Protein AF-A0A7C4HVT4-F1 (afdb_monomer)

Secondary structure (DSSP, 8-state):
-----HHHHHHHHHHHHHHHHHHHHHHHHHHHTTT----HHHHHHHHHHHHHHHHHHHHS-HHHHHHHHHHHHHHHHHHHHHHHHS-HHHHTHHHHHHHHHHHHHHHTS-TTSHHHHHHHHHHHHHHHHHHHHHHHHH--HHHHHHHHHHHHHHHHIIIIII-HHHHHHHHHHHTT-S-EEE-SS-EEEHHHHHHHHHHHHHHHHHH-HHHHHHHHHHHHHHHHHHHHHHHTTSS--SS--HHHHHHHHHHHHHHHHHHHHHHHT-

Solvent-accessible surface area (backbone atoms only — not comparable to full-atom values): 13759 Å² total; per-residue (Å²): 136,53,77,67,65,61,51,30,51,50,50,30,49,43,32,52,48,24,46,56,50,28,71,72,43,43,70,58,50,31,63,76,51,71,69,50,60,63,50,67,68,57,41,51,50,49,44,52,48,50,55,51,46,41,50,45,54,50,73,49,61,70,69,59,53,52,52,53,50,53,51,52,48,36,51,51,42,28,52,54,34,25,66,75,67,73,36,68,80,67,12,50,48,61,31,52,50,47,51,54,51,53,52,42,40,69,74,73,35,59,78,90,35,70,65,32,54,50,50,36,35,49,49,20,45,53,51,38,32,50,52,26,36,55,47,52,60,31,50,44,65,72,42,48,52,52,38,50,55,54,40,39,53,51,40,46,43,29,50,76,70,68,39,35,53,57,53,26,47,54,52,42,52,76,67,68,50,53,54,40,47,67,46,98,89,53,74,43,51,43,68,46,54,29,51,46,27,36,53,18,44,40,38,17,73,75,68,35,63,69,48,12,52,46,14,29,47,31,22,23,50,37,45,37,54,51,49,36,37,39,64,60,64,75,39,89,64,93,72,74,56,56,47,58,43,38,51,51,10,35,47,67,31,45,41,67,56,57,50,46,41,66,73,7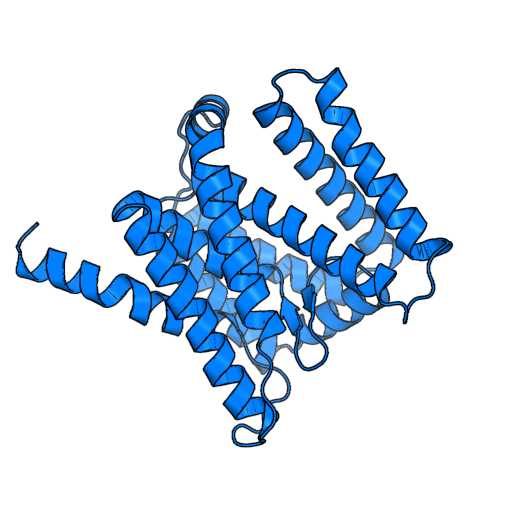1,75,111

Foldseek 3Di:
DDFDPPLLVLLLVLLLLLLVVLVLLLVLLCVVVVLAADDLVRLLVVLVVVLVVLLCLLVDDLVVVLVVLLVVLLVLQLVLLCSNVVDNVRSNVVSVVLVVLVCCLVPVNDCPDPSNLVNLLVSLSVSLSSLLSNVLSRYAPVSLVSNLVSNLVSLQCCVPPVVSNVSSVVSCVVSSHSQWNDDPQDIGGSVLSNNLSSLLSNLCVVPNNVLSSLLSSLLSVLVSVVSVCVSVPVDVDPDDSSSVSSVVSNCVSCVVVVVVCVVVVD

Structure (mmCIF, N/CA/C/O backbone):
data_AF-A0A7C4HVT4-F1
#
_entry.id   AF-A0A7C4HVT4-F1
#
loop_
_atom_site.group_PDB
_atom_site.id
_atom_site.type_symbol
_atom_site.label_atom_id
_atom_site.label_alt_id
_atom_site.label_comp_id
_atom_site.label_asym_id
_atom_site.label_entity_id
_atom_site.label_seq_id
_atom_site.pdbx_PDB_ins_code
_atom_site.Cartn_x
_atom_site.Cartn_y
_atom_site.Cartn_z
_atom_site.occupancy
_atom_site.B_iso_or_equiv
_atom_site.auth_seq_id
_atom_site.auth_comp_id
_atom_site.auth_asym_id
_atom_site.auth_atom_id
_atom_site.pdbx_PDB_model_num
ATOM 1 N N . MET A 1 1 ? 27.738 2.764 6.614 1.00 74.06 1 MET A N 1
ATOM 2 C CA . MET A 1 1 ? 26.344 2.459 6.984 1.00 74.06 1 MET A CA 1
ATOM 3 C C . MET A 1 1 ? 25.445 2.896 5.838 1.00 74.06 1 MET A C 1
ATOM 5 O O . MET A 1 1 ? 25.493 4.065 5.475 1.00 74.06 1 MET A O 1
ATOM 9 N N . ARG A 1 2 ? 24.719 1.972 5.205 1.00 84.25 2 ARG A N 1
ATOM 10 C CA . ARG A 1 2 ? 23.737 2.270 4.149 1.00 84.25 2 ARG A CA 1
ATOM 11 C C . ARG A 1 2 ? 22.368 2.466 4.795 1.00 84.25 2 ARG A C 1
ATOM 13 O O . ARG A 1 2 ? 21.972 1.633 5.606 1.00 84.25 2 ARG A O 1
ATOM 20 N N . VAL A 1 3 ? 21.690 3.566 4.479 1.00 89.25 3 VAL A N 1
ATOM 21 C CA . VAL A 1 3 ? 20.366 3.904 5.023 1.00 89.25 3 VAL A CA 1
ATOM 22 C C . VAL A 1 3 ? 19.513 4.468 3.896 1.00 89.25 3 VAL A C 1
ATOM 24 O O . VAL A 1 3 ? 19.985 5.330 3.155 1.00 89.25 3 VAL A O 1
ATOM 27 N N . ASP A 1 4 ? 18.273 3.998 3.786 1.00 90.19 4 ASP A N 1
ATOM 28 C CA . ASP A 1 4 ? 17.290 4.497 2.833 1.00 90.19 4 ASP A CA 1
ATOM 29 C C . ASP A 1 4 ? 16.124 5.156 3.570 1.00 90.19 4 ASP A C 1
ATOM 31 O O . ASP A 1 4 ? 15.312 4.504 4.215 1.00 90.19 4 ASP A O 1
ATOM 35 N N . PHE A 1 5 ? 16.048 6.481 3.499 1.00 93.31 5 PHE A N 1
ATOM 36 C CA . PHE A 1 5 ? 14.932 7.217 4.092 1.00 93.31 5 PHE A CA 1
ATOM 37 C C . PHE A 1 5 ? 13.763 7.393 3.123 1.00 93.31 5 PHE A C 1
ATOM 39 O O . PHE A 1 5 ? 12.664 7.741 3.553 1.00 93.31 5 PHE A O 1
ATOM 46 N N . LEU A 1 6 ? 13.980 7.186 1.821 1.00 94.25 6 LEU A N 1
ATOM 47 C CA . LEU A 1 6 ? 13.009 7.525 0.789 1.00 94.25 6 LEU A CA 1
ATOM 48 C C . LEU A 1 6 ? 11.848 6.537 0.794 1.00 94.25 6 LEU A C 1
ATOM 50 O O . LEU A 1 6 ? 10.695 6.968 0.744 1.00 94.25 6 LEU A O 1
ATOM 54 N N . LEU A 1 7 ? 12.130 5.237 0.898 1.00 94.81 7 LEU A N 1
ATOM 55 C CA . LEU A 1 7 ? 11.087 4.212 0.906 1.00 94.81 7 LEU A CA 1
ATOM 56 C C . LEU A 1 7 ? 10.165 4.334 2.141 1.00 94.81 7 LEU A C 1
ATOM 58 O O . LEU A 1 7 ? 8.953 4.499 1.944 1.00 94.81 7 LEU A O 1
ATOM 62 N N . PRO A 1 8 ? 10.674 4.399 3.390 1.00 96.19 8 PRO A N 1
ATOM 63 C CA . PRO A 1 8 ? 9.824 4.562 4.572 1.00 96.19 8 PRO A CA 1
ATOM 64 C C . PRO A 1 8 ? 9.050 5.884 4.595 1.00 96.19 8 PRO A C 1
ATOM 66 O O . PRO A 1 8 ? 7.884 5.921 4.989 1.00 96.19 8 PRO A O 1
ATOM 69 N N . LEU A 1 9 ? 9.664 6.982 4.139 1.00 97.06 9 LEU A N 1
ATOM 70 C CA . LEU A 1 9 ? 8.999 8.285 4.067 1.00 97.06 9 LEU A CA 1
ATOM 71 C C . LEU A 1 9 ? 7.874 8.293 3.024 1.00 97.06 9 LEU A C 1
ATOM 73 O O . LEU A 1 9 ? 6.813 8.885 3.254 1.00 97.06 9 LEU A O 1
ATOM 77 N N . THR A 1 10 ? 8.088 7.625 1.889 1.00 96.81 10 THR A N 1
ATOM 78 C CA . THR A 1 10 ? 7.073 7.485 0.838 1.00 96.81 10 THR A CA 1
ATOM 79 C C . THR A 1 10 ? 5.906 6.650 1.345 1.00 96.81 10 THR A C 1
ATOM 81 O O . THR A 1 10 ? 4.756 7.059 1.191 1.00 96.81 10 THR A O 1
ATOM 84 N N . LEU A 1 11 ? 6.183 5.538 2.034 1.00 97.88 11 LEU A N 1
ATOM 85 C CA . LEU A 1 11 ? 5.151 4.724 2.669 1.00 97.88 11 LEU A CA 1
ATOM 86 C C . LEU A 1 11 ? 4.331 5.539 3.676 1.00 97.88 11 LEU A C 1
ATOM 88 O O . LEU A 1 11 ? 3.102 5.568 3.579 1.00 97.88 11 LEU A O 1
ATOM 92 N N . PHE A 1 12 ? 4.990 6.247 4.599 1.00 98.38 12 PHE A N 1
ATOM 93 C CA . PHE A 1 12 ? 4.310 7.115 5.560 1.00 98.38 12 PHE A CA 1
ATOM 94 C C . PHE A 1 12 ? 3.401 8.127 4.855 1.00 98.38 12 PHE A C 1
ATOM 96 O O . PHE A 1 12 ? 2.237 8.285 5.227 1.00 98.38 12 PHE A O 1
ATOM 103 N N . SER A 1 13 ? 3.909 8.773 3.803 1.00 98.25 13 SER A N 1
ATOM 104 C CA . SER A 1 13 ? 3.166 9.766 3.023 1.00 98.25 13 SER A CA 1
ATOM 105 C C . SER A 1 13 ? 1.941 9.162 2.335 1.00 98.25 13 SER A C 1
ATOM 107 O O . SER A 1 13 ? 0.865 9.758 2.384 1.00 98.25 13 SER A O 1
ATOM 109 N N . ILE A 1 14 ? 2.061 7.964 1.754 1.00 98.25 14 ILE A N 1
ATOM 110 C CA . ILE A 1 14 ? 0.943 7.236 1.135 1.00 98.25 14 ILE A CA 1
ATOM 111 C C . ILE A 1 14 ? -0.129 6.906 2.176 1.00 98.25 14 ILE A C 1
ATOM 113 O O . ILE A 1 14 ? -1.318 7.130 1.934 1.00 98.25 14 ILE A O 1
ATOM 117 N N . ILE A 1 15 ? 0.264 6.407 3.350 1.00 98.19 15 ILE A N 1
ATOM 118 C CA . ILE A 1 15 ? -0.682 6.053 4.415 1.00 98.19 15 ILE A CA 1
ATOM 119 C C . ILE A 1 15 ? -1.361 7.310 4.973 1.00 98.19 15 ILE A C 1
ATOM 121 O O . ILE A 1 15 ? -2.583 7.334 5.134 1.00 98.19 15 ILE A O 1
ATOM 125 N N . ALA A 1 16 ? -0.599 8.376 5.226 1.00 98.06 16 ALA A N 1
ATOM 126 C CA . ALA A 1 16 ? -1.129 9.654 5.692 1.00 98.06 16 ALA A CA 1
ATOM 127 C C . ALA A 1 16 ? -2.107 10.262 4.674 1.00 98.06 16 ALA A C 1
ATOM 129 O O . ALA A 1 16 ? -3.206 10.679 5.043 1.00 98.06 16 ALA A O 1
ATOM 130 N N . ALA A 1 17 ? -1.761 10.242 3.384 1.00 97.69 17 ALA A N 1
ATOM 131 C CA . ALA A 1 17 ? -2.660 10.658 2.313 1.00 97.69 17 ALA A CA 1
ATOM 132 C C . ALA A 1 17 ? -3.929 9.795 2.286 1.00 97.69 17 ALA A C 1
ATOM 134 O O . ALA A 1 17 ? -5.030 10.335 2.220 1.00 97.69 17 ALA A O 1
ATOM 135 N N . SER A 1 18 ? -3.799 8.474 2.428 1.00 97.12 18 SER A N 1
ATOM 136 C CA . SER A 1 18 ? -4.933 7.542 2.468 1.00 97.12 18 SER A CA 1
ATOM 137 C C . SER A 1 18 ? -5.882 7.827 3.633 1.00 97.12 18 SER A C 1
ATOM 139 O O . SER A 1 18 ? -7.096 7.837 3.444 1.00 97.12 18 SER A O 1
ATOM 141 N N . LEU A 1 19 ? -5.353 8.135 4.823 1.00 96.38 19 LEU A N 1
ATOM 142 C CA . LEU A 1 19 ? -6.138 8.548 5.993 1.00 96.38 19 LEU A CA 1
ATOM 143 C C . LEU A 1 19 ? -6.962 9.814 5.716 1.00 96.38 19 LEU A C 1
ATOM 145 O O . LEU A 1 19 ? -8.151 9.879 6.043 1.00 96.38 19 LEU A O 1
ATOM 149 N N . LEU A 1 20 ? -6.342 10.820 5.095 1.00 94.62 20 LEU A N 1
ATOM 150 C CA . LEU A 1 20 ? -6.996 12.088 4.765 1.00 94.62 20 LEU A CA 1
ATOM 151 C C . LEU A 1 20 ? -8.042 11.924 3.657 1.00 94.62 20 LEU A C 1
ATOM 153 O O . LEU A 1 20 ? -9.150 12.457 3.763 1.00 94.62 20 LEU A O 1
ATOM 157 N N . VAL A 1 21 ? -7.704 11.166 2.614 1.00 94.19 21 VAL A N 1
ATOM 158 C CA . VAL A 1 21 ? -8.601 10.853 1.500 1.00 94.19 21 VAL A CA 1
ATOM 159 C C . VAL A 1 21 ? -9.807 10.079 2.008 1.00 94.19 21 VAL A C 1
ATOM 161 O O . VAL A 1 21 ? -10.935 10.502 1.750 1.00 94.19 21 VAL A O 1
ATOM 164 N N . TYR A 1 22 ? -9.594 9.017 2.792 1.00 92.38 22 TYR A N 1
ATOM 165 C CA . TYR A 1 22 ? -10.673 8.218 3.368 1.00 92.38 22 TYR A CA 1
ATOM 166 C C . TYR A 1 22 ? -11.639 9.089 4.170 1.00 92.38 22 TYR A C 1
ATOM 168 O O . TYR A 1 22 ? -12.837 9.051 3.913 1.00 92.38 22 TYR A O 1
ATOM 176 N N . ARG A 1 23 ? -11.143 9.968 5.050 1.00 90.88 23 ARG A N 1
ATOM 177 C CA . ARG A 1 23 ? -11.997 10.879 5.833 1.00 90.88 23 ARG A CA 1
ATOM 178 C C . ARG A 1 23 ? -12.895 11.763 4.958 1.00 90.88 23 ARG A C 1
ATOM 180 O O . ARG A 1 23 ? -14.004 12.112 5.361 1.00 90.88 23 ARG A O 1
ATOM 187 N N . ARG A 1 24 ? -12.433 12.139 3.762 1.00 90.00 24 ARG A N 1
ATOM 188 C CA . ARG A 1 24 ? -13.205 12.958 2.816 1.00 90.00 24 ARG A CA 1
ATOM 189 C C . ARG A 1 24 ? -14.252 12.147 2.053 1.00 90.00 24 ARG A C 1
ATOM 191 O O . ARG A 1 24 ? -15.326 12.679 1.774 1.00 90.00 24 ARG A O 1
ATOM 198 N N . VAL A 1 25 ? -13.951 10.893 1.713 1.00 89.75 25 VAL A N 1
ATOM 199 C CA . VAL A 1 25 ? -14.827 10.043 0.885 1.00 89.75 25 VAL A CA 1
ATOM 200 C C . VAL A 1 25 ? -15.685 9.061 1.684 1.00 89.75 25 VAL A C 1
ATOM 202 O O . VAL A 1 25 ? -16.639 8.528 1.128 1.00 89.75 25 VAL A O 1
ATOM 205 N N . GLU A 1 26 ? -15.417 8.865 2.977 1.00 88.56 26 GLU A N 1
ATOM 206 C CA . GLU A 1 26 ? -16.036 7.839 3.831 1.00 88.56 26 GLU A CA 1
ATOM 207 C C . GLU A 1 26 ? -17.562 7.846 3.752 1.00 88.56 26 GLU A C 1
ATOM 209 O O . GLU A 1 26 ? -18.167 6.807 3.504 1.00 88.56 26 GLU A O 1
ATOM 214 N N . ARG A 1 27 ? -18.189 9.019 3.910 1.00 86.00 27 ARG A N 1
ATOM 215 C CA . ARG A 1 27 ? -19.655 9.139 3.875 1.00 86.00 27 ARG A CA 1
ATOM 216 C C . ARG A 1 27 ? -20.242 8.679 2.541 1.00 86.00 27 ARG A C 1
ATOM 218 O O . ARG A 1 27 ? -21.252 7.986 2.525 1.00 86.00 27 ARG A O 1
ATOM 225 N N . LYS A 1 28 ? -19.597 9.044 1.429 1.00 87.06 28 LYS A N 1
ATOM 226 C CA . LYS A 1 28 ? -20.042 8.640 0.089 1.00 87.06 28 LYS A CA 1
ATOM 227 C C . LYS A 1 28 ? -19.811 7.147 -0.145 1.00 87.06 28 LYS A C 1
ATOM 229 O O . LYS A 1 28 ? -20.707 6.476 -0.637 1.00 87.06 28 LYS A O 1
ATOM 234 N N . MET A 1 29 ? -18.644 6.634 0.248 1.00 86.25 29 MET A N 1
ATOM 235 C CA . MET A 1 29 ? -18.300 5.212 0.135 1.00 86.25 29 MET A CA 1
ATOM 236 C C . MET A 1 29 ? -19.298 4.334 0.897 1.00 86.25 29 MET A C 1
ATOM 238 O O . MET A 1 29 ? -19.867 3.415 0.320 1.00 86.25 29 MET A O 1
ATOM 242 N N . ARG A 1 30 ? -19.580 4.662 2.163 1.00 84.44 30 ARG A N 1
ATOM 243 C CA . ARG A 1 30 ? -20.545 3.931 2.998 1.00 84.44 30 ARG A CA 1
ATOM 244 C C . ARG A 1 30 ? -21.959 3.948 2.428 1.00 84.44 30 ARG A C 1
ATOM 246 O O . ARG A 1 30 ? -22.605 2.909 2.397 1.00 84.44 30 ARG A O 1
ATOM 253 N N . SER A 1 31 ? -22.404 5.100 1.923 1.00 84.31 31 SER A N 1
ATOM 254 C CA . SER A 1 31 ? -23.723 5.227 1.298 1.00 84.31 31 SER A CA 1
ATOM 255 C C . SER A 1 31 ? -23.867 4.365 0.042 1.00 84.31 31 SER A C 1
ATOM 257 O O . SER A 1 31 ? -24.937 3.811 -0.173 1.00 84.31 31 SER A O 1
ATOM 259 N N . ILE A 1 32 ? -22.823 4.264 -0.787 1.00 84.31 32 ILE A N 1
ATOM 260 C CA . ILE A 1 32 ? -22.847 3.461 -2.022 1.00 84.31 32 ILE A CA 1
ATOM 261 C C . ILE A 1 32 ? -22.753 1.966 -1.710 1.00 84.31 32 ILE A C 1
ATOM 263 O O . ILE A 1 32 ? -23.359 1.152 -2.396 1.00 84.31 32 ILE A O 1
ATOM 267 N N . LEU A 1 33 ? -22.006 1.609 -0.668 1.00 82.81 33 LEU A N 1
ATOM 268 C CA . LEU A 1 33 ? -21.810 0.225 -0.241 1.00 82.81 33 LEU A CA 1
ATOM 269 C C . LEU A 1 33 ? -22.882 -0.262 0.745 1.00 82.81 33 LEU A C 1
ATOM 271 O O . LEU A 1 33 ? -22.739 -1.353 1.290 1.00 82.81 33 LEU A O 1
ATOM 275 N N . GLU A 1 34 ? -23.935 0.527 0.982 1.00 82.88 34 GLU A N 1
ATOM 276 C CA . GLU A 1 34 ? -25.041 0.208 1.901 1.00 82.88 34 GLU A CA 1
ATOM 277 C C . GLU A 1 34 ? -24.564 -0.174 3.317 1.00 82.88 34 GLU A C 1
ATOM 279 O O . GLU A 1 34 ? -25.123 -1.066 3.954 1.00 82.88 34 GLU A O 1
ATOM 284 N N . ASP A 1 35 ? -23.470 0.439 3.786 1.00 80.31 35 ASP A N 1
ATOM 285 C CA . ASP A 1 35 ? -22.780 0.087 5.038 1.00 80.31 35 ASP A CA 1
ATOM 286 C C . ASP A 1 35 ? -22.420 -1.411 5.176 1.00 80.31 35 ASP A C 1
ATOM 288 O O . ASP A 1 35 ? -22.125 -1.899 6.275 1.00 80.31 35 ASP A O 1
ATOM 292 N N . ARG A 1 36 ? -22.376 -2.161 4.065 1.00 86.12 36 ARG A N 1
ATOM 293 C CA . ARG A 1 36 ? -21.982 -3.569 4.083 1.00 86.12 36 ARG A CA 1
ATOM 294 C C . ARG A 1 36 ? -20.531 -3.695 4.515 1.00 86.12 36 ARG A C 1
ATOM 296 O O . ARG A 1 36 ? -19.620 -3.097 3.943 1.00 86.12 36 ARG A O 1
ATOM 303 N N . LYS A 1 37 ? -20.323 -4.533 5.526 1.00 91.38 37 LYS A N 1
ATOM 304 C CA . LYS A 1 37 ? -19.005 -4.955 5.987 1.00 91.38 37 LYS A CA 1
ATOM 305 C C . LYS A 1 37 ? -18.747 -6.389 5.567 1.00 91.38 37 LYS A C 1
ATOM 307 O O . LYS A 1 37 ? -19.661 -7.213 5.599 1.00 91.38 37 LYS A O 1
ATOM 312 N N . LEU A 1 38 ? -17.495 -6.676 5.229 1.00 92.81 38 LEU A N 1
ATOM 313 C CA . LEU A 1 38 ? -17.075 -8.036 4.926 1.00 92.81 38 LEU A CA 1
ATOM 314 C C . LEU A 1 38 ? -17.228 -8.933 6.151 1.00 92.81 38 LEU A C 1
ATOM 316 O O . LEU A 1 38 ? -16.958 -8.532 7.287 1.00 92.81 38 LEU A O 1
ATOM 320 N N . LYS A 1 39 ? -17.625 -10.175 5.907 1.00 94.62 39 LYS A N 1
ATOM 321 C CA . LYS A 1 39 ? -17.623 -11.248 6.900 1.00 94.62 39 LYS A CA 1
ATOM 322 C C . LYS A 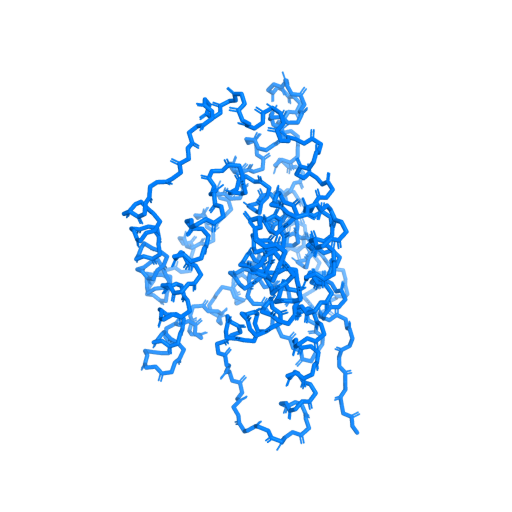1 39 ? -16.261 -11.940 6.921 1.00 94.62 39 LYS A C 1
ATOM 324 O O . LYS A 1 39 ? -15.484 -11.865 5.972 1.00 94.62 39 LYS A O 1
ATOM 329 N N . ALA A 1 40 ? -15.974 -12.666 8.001 1.00 93.50 40 ALA A N 1
ATOM 330 C CA . ALA A 1 40 ? -14.680 -13.332 8.171 1.00 93.50 40 ALA A CA 1
ATOM 331 C C . ALA A 1 40 ? -14.363 -14.316 7.030 1.00 93.50 40 ALA A C 1
ATOM 333 O O . ALA A 1 40 ? -13.249 -14.316 6.519 1.00 93.50 40 ALA A O 1
ATOM 334 N N . HIS A 1 41 ? -15.349 -15.100 6.581 1.00 93.06 41 HIS A N 1
ATOM 335 C CA . HIS A 1 41 ? -15.155 -16.040 5.473 1.00 93.06 41 HIS A CA 1
ATOM 336 C C . HIS A 1 41 ? -14.877 -15.338 4.136 1.00 93.06 41 HIS A C 1
ATOM 338 O O . HIS A 1 41 ? -14.101 -15.852 3.340 1.00 93.06 41 HIS A O 1
ATOM 344 N N . GLU A 1 42 ? -15.452 -14.155 3.900 1.00 95.00 42 GLU A N 1
ATOM 345 C CA . GLU A 1 42 ? -15.203 -13.365 2.687 1.00 95.00 42 GLU A CA 1
ATOM 346 C C . GLU A 1 42 ? -13.776 -12.805 2.689 1.00 95.00 42 GLU A C 1
ATOM 348 O O . GLU A 1 42 ? -13.098 -12.838 1.666 1.00 95.00 42 GLU A O 1
ATOM 353 N N . ALA A 1 43 ? -13.280 -12.363 3.851 1.00 93.88 43 ALA A N 1
ATOM 354 C CA . ALA A 1 43 ? -11.890 -11.938 4.005 1.00 93.88 43 ALA A CA 1
ATOM 355 C C . ALA A 1 43 ? -10.902 -13.100 3.808 1.00 93.88 43 ALA A C 1
ATOM 357 O O . ALA A 1 43 ? -9.891 -12.931 3.131 1.00 93.88 43 ALA A O 1
ATOM 358 N N . ILE A 1 44 ? -11.205 -14.289 4.338 1.00 94.00 44 ILE A N 1
ATOM 359 C CA . ILE A 1 44 ? -10.382 -15.492 4.125 1.00 94.00 44 ILE A CA 1
ATOM 360 C C . ILE A 1 44 ? -10.382 -15.885 2.642 1.00 94.00 44 ILE A C 1
ATOM 362 O O . ILE A 1 44 ? -9.322 -16.154 2.079 1.00 94.00 44 ILE A O 1
ATOM 366 N N . LEU A 1 45 ? -11.546 -15.864 1.986 1.00 95.56 45 LEU A N 1
ATOM 367 C CA . LEU A 1 45 ? -11.668 -16.151 0.555 1.00 95.56 45 LEU A CA 1
ATOM 368 C C . LEU A 1 45 ? -10.897 -15.133 -0.292 1.00 95.56 45 LEU A C 1
ATOM 370 O O . LEU A 1 45 ? -10.257 -15.515 -1.270 1.00 95.56 45 LEU A O 1
ATOM 374 N N . MET A 1 46 ? -10.898 -13.858 0.100 1.00 94.50 46 MET A N 1
ATOM 375 C CA . MET A 1 46 ? -10.093 -12.819 -0.542 1.00 94.50 46 MET A CA 1
ATOM 376 C C . MET A 1 46 ? -8.595 -13.120 -0.428 1.00 94.50 46 MET A C 1
ATOM 378 O O . MET A 1 46 ? -7.897 -13.072 -1.435 1.00 94.50 46 MET A O 1
ATOM 382 N N . VAL A 1 47 ? -8.104 -13.480 0.761 1.00 94.06 47 VAL A N 1
ATOM 383 C CA . VAL A 1 47 ? -6.691 -13.836 0.974 1.00 94.06 47 VAL A CA 1
ATOM 384 C C . VAL A 1 47 ? -6.299 -15.071 0.159 1.00 94.06 47 VAL A C 1
ATOM 386 O O . VAL A 1 47 ? -5.283 -15.050 -0.533 1.00 94.06 47 VAL A O 1
ATOM 389 N N . ALA A 1 48 ? -7.138 -16.109 0.149 1.00 93.75 48 ALA A N 1
ATOM 390 C CA . ALA A 1 48 ? -6.929 -17.281 -0.698 1.00 93.75 48 ALA A CA 1
ATOM 391 C C . ALA A 1 48 ? -6.889 -16.906 -2.191 1.00 93.75 48 ALA A C 1
ATOM 393 O O . ALA A 1 48 ? -6.021 -17.373 -2.925 1.00 93.75 48 ALA A O 1
ATOM 394 N N . SER A 1 49 ? -7.779 -16.010 -2.629 1.00 93.88 49 SER A N 1
ATOM 395 C CA . SER A 1 49 ? -7.825 -15.522 -4.012 1.00 93.88 49 SER A CA 1
ATOM 396 C C . SER A 1 49 ? -6.580 -14.716 -4.384 1.00 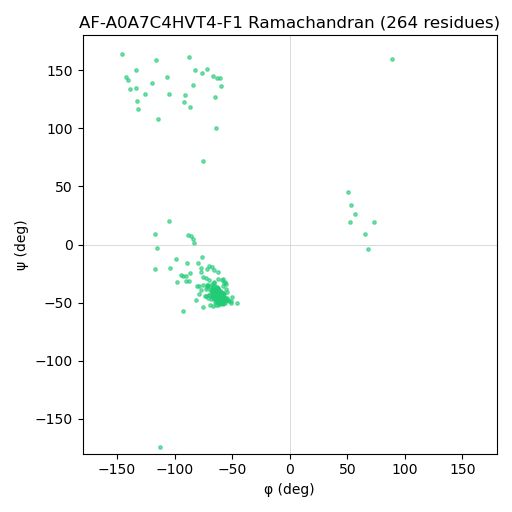93.88 49 SER A C 1
ATOM 398 O O . SER A 1 49 ? -6.068 -14.889 -5.485 1.00 93.88 49 SER A O 1
ATOM 400 N N . ILE A 1 50 ? -6.054 -13.882 -3.475 1.00 92.06 50 ILE A N 1
ATOM 401 C CA . ILE A 1 50 ? -4.774 -13.177 -3.663 1.00 92.06 50 ILE A CA 1
ATOM 402 C C . ILE A 1 50 ? -3.647 -14.196 -3.833 1.00 92.06 50 ILE A C 1
ATOM 404 O O . ILE A 1 50 ? -2.871 -14.086 -4.778 1.00 92.06 50 ILE A O 1
ATOM 408 N N . GLY A 1 51 ? -3.596 -15.217 -2.973 1.00 89.31 51 GLY A N 1
ATOM 409 C CA . GLY A 1 51 ? -2.588 -16.269 -3.060 1.00 89.31 51 GLY A CA 1
ATOM 410 C C . GLY A 1 51 ? -2.611 -16.988 -4.412 1.00 89.31 51 GLY A C 1
ATOM 411 O O . GLY A 1 51 ? -1.582 -17.076 -5.080 1.00 89.31 51 GLY A O 1
ATOM 412 N N . VAL A 1 52 ? -3.797 -17.420 -4.856 1.00 91.56 52 VAL A N 1
ATOM 413 C CA . VAL A 1 52 ? -3.998 -18.036 -6.179 1.00 91.56 52 VAL A CA 1
ATOM 414 C C . VAL A 1 52 ? -3.605 -17.076 -7.300 1.00 91.56 52 VAL A C 1
ATOM 416 O O . VAL A 1 52 ? -2.926 -17.479 -8.241 1.00 91.56 52 VAL A O 1
ATOM 419 N N . PHE A 1 53 ? -3.993 -15.804 -7.205 1.00 90.06 53 PHE A N 1
ATOM 420 C CA . PHE A 1 53 ? -3.682 -14.801 -8.218 1.00 90.06 53 PHE A CA 1
ATOM 421 C C . PHE A 1 53 ? -2.172 -14.586 -8.376 1.00 90.06 53 PHE A C 1
ATOM 423 O O . PHE A 1 53 ? -1.695 -14.526 -9.506 1.00 90.06 53 PHE A O 1
ATOM 430 N N . VAL A 1 54 ? -1.406 -14.538 -7.281 1.00 87.25 54 VAL A N 1
ATOM 431 C CA . VAL A 1 54 ? 0.064 -14.433 -7.337 1.00 87.25 54 VAL A CA 1
ATOM 432 C C . VAL A 1 54 ? 0.666 -15.624 -8.086 1.00 87.25 54 VAL A C 1
ATOM 434 O O . VAL A 1 54 ? 1.484 -15.432 -8.988 1.00 87.25 54 VAL A O 1
ATOM 437 N N . THR A 1 55 ? 0.210 -16.844 -7.791 1.00 85.31 55 THR A N 1
ATOM 438 C CA . THR A 1 55 ? 0.649 -18.048 -8.513 1.00 85.31 55 THR A CA 1
ATOM 439 C C . THR A 1 55 ? 0.259 -17.999 -9.992 1.00 85.31 55 THR A C 1
ATOM 441 O O . THR A 1 55 ? 1.069 -18.332 -10.854 1.00 85.31 55 THR A O 1
ATOM 444 N N . LEU A 1 56 ? -0.950 -17.534 -10.322 1.00 88.31 56 LEU A N 1
ATOM 445 C CA . LEU A 1 56 ? -1.376 -17.372 -11.713 1.00 88.31 56 LEU A CA 1
ATOM 446 C C . LEU A 1 56 ? -0.507 -16.354 -12.455 1.00 88.31 56 LEU A C 1
ATOM 448 O O . LEU A 1 56 ? -0.091 -16.631 -13.576 1.00 88.31 56 LEU A O 1
ATOM 452 N N . VAL A 1 57 ? -0.171 -15.214 -11.847 1.00 87.62 57 VAL A N 1
ATOM 453 C CA . VAL A 1 57 ? 0.704 -14.215 -12.481 1.00 87.62 57 VAL A CA 1
ATOM 454 C C . VAL A 1 57 ? 2.082 -14.799 -12.798 1.00 87.62 57 VAL A C 1
ATOM 456 O O . VAL A 1 57 ? 2.598 -14.570 -13.898 1.00 87.62 57 VAL A O 1
ATOM 459 N N . ALA A 1 58 ? 2.657 -15.590 -11.888 1.00 82.50 58 ALA A N 1
ATOM 460 C CA . ALA A 1 58 ? 3.932 -16.263 -12.133 1.00 82.50 58 ALA A CA 1
ATOM 461 C C . ALA A 1 58 ? 3.882 -17.111 -13.422 1.00 82.50 58 ALA A C 1
ATOM 463 O O . ALA A 1 58 ? 4.795 -17.047 -14.245 1.00 82.50 58 ALA A O 1
ATOM 464 N N . LEU A 1 59 ? 2.750 -17.769 -13.696 1.00 86.75 59 LEU A N 1
ATOM 465 C CA . LEU A 1 59 ? 2.576 -18.678 -14.837 1.00 86.75 59 LEU A CA 1
ATOM 466 C C . LEU A 1 59 ? 2.012 -18.019 -16.116 1.00 86.75 59 LEU A C 1
ATOM 468 O O . LEU A 1 59 ? 2.270 -18.490 -17.221 1.00 86.75 59 LEU A O 1
ATOM 472 N N . MET A 1 60 ? 1.246 -16.930 -16.009 1.00 89.06 60 MET A N 1
ATOM 473 C CA . MET A 1 60 ? 0.490 -16.341 -17.130 1.00 89.06 60 MET A CA 1
ATOM 474 C C . MET A 1 60 ? 1.366 -15.626 -18.174 1.00 89.06 60 MET A C 1
ATOM 476 O O . MET A 1 60 ? 2.381 -15.035 -17.827 1.00 89.06 60 MET A O 1
ATOM 480 N N . PRO A 1 61 ? 0.977 -15.561 -19.457 1.00 90.31 61 PRO A N 1
ATOM 481 C CA . PRO A 1 61 ? 1.715 -14.783 -20.452 1.00 90.31 61 PRO A CA 1
ATOM 482 C C . PRO A 1 61 ? 1.785 -13.282 -20.126 1.00 90.31 61 PRO A C 1
ATOM 484 O O . PRO A 1 61 ? 0.809 -12.677 -19.680 1.00 90.31 61 PRO A O 1
ATOM 487 N N . SER A 1 62 ? 2.926 -12.666 -20.438 1.00 89.75 62 SER A N 1
ATOM 488 C CA . SER A 1 62 ? 3.239 -11.255 -20.171 1.00 89.75 62 SER A CA 1
ATOM 489 C C . SER A 1 62 ? 2.177 -10.257 -20.648 1.00 89.75 62 SER A C 1
ATOM 491 O O . SER A 1 62 ? 1.736 -9.400 -19.882 1.00 89.75 62 SER A O 1
ATOM 493 N N . HIS A 1 63 ? 1.716 -10.389 -21.895 1.00 88.19 63 HIS A N 1
ATOM 494 C CA . HIS A 1 63 ? 0.726 -9.471 -22.472 1.00 88.19 63 HIS A CA 1
ATOM 495 C C . HIS A 1 63 ? -0.615 -9.512 -21.731 1.00 88.19 63 HIS A C 1
ATOM 497 O O . HIS A 1 63 ? -1.250 -8.479 -21.536 1.00 88.19 63 HIS A O 1
ATOM 503 N N . LEU A 1 64 ? -1.020 -10.696 -21.263 1.00 89.94 64 LEU A N 1
ATOM 504 C CA . LEU A 1 64 ? -2.282 -10.878 -20.555 1.00 89.94 64 LEU A CA 1
ATOM 505 C C . LEU A 1 64 ? -2.256 -10.171 -19.193 1.00 89.94 64 LEU A C 1
ATOM 507 O O . LEU A 1 64 ? -3.220 -9.499 -18.836 1.00 89.94 64 LEU A O 1
ATOM 511 N N . ILE A 1 65 ? -1.135 -10.262 -18.469 1.00 91.50 65 ILE A N 1
ATOM 512 C CA . ILE A 1 65 ? -0.946 -9.584 -17.178 1.00 91.50 65 ILE A CA 1
ATOM 513 C C . ILE A 1 65 ? -1.047 -8.067 -17.361 1.00 91.50 65 ILE A C 1
ATOM 515 O O . ILE A 1 65 ? -1.773 -7.408 -16.620 1.00 91.50 65 ILE A O 1
ATOM 519 N N . GLN A 1 66 ? -0.366 -7.512 -18.369 1.00 90.88 66 GLN A N 1
ATOM 520 C CA . GLN A 1 66 ? -0.369 -6.071 -18.618 1.00 90.88 66 GLN A CA 1
ATOM 521 C C . GLN A 1 66 ? -1.768 -5.550 -18.973 1.00 90.88 66 GLN A C 1
ATOM 523 O O . GLN A 1 66 ? -2.214 -4.554 -18.402 1.00 90.88 66 GLN A O 1
ATOM 528 N N . THR A 1 67 ? -2.489 -6.230 -19.871 1.00 90.88 67 THR A N 1
ATOM 529 C CA . THR A 1 67 ? -3.856 -5.835 -20.240 1.00 90.88 67 THR A CA 1
ATOM 530 C C . THR A 1 67 ? -4.809 -5.927 -19.052 1.00 90.88 67 THR A C 1
ATOM 532 O O . THR A 1 67 ? -5.561 -4.984 -18.809 1.00 90.88 67 THR A O 1
ATOM 535 N N . LEU A 1 68 ? -4.758 -7.019 -18.282 1.00 92.56 68 LEU A N 1
ATOM 536 C CA . LEU A 1 68 ? -5.595 -7.185 -17.091 1.00 92.56 68 LEU A CA 1
ATOM 537 C C . LEU A 1 68 ? -5.300 -6.115 -16.041 1.00 92.56 68 LEU A C 1
ATOM 539 O O . LEU A 1 68 ? -6.232 -5.540 -15.483 1.00 92.56 68 LEU A O 1
ATOM 543 N N . PHE A 1 69 ? -4.022 -5.813 -15.804 1.00 92.75 69 PHE A N 1
ATOM 544 C CA . PHE A 1 69 ? -3.621 -4.790 -14.848 1.00 92.75 69 PHE A CA 1
ATOM 545 C C . PHE A 1 69 ? -4.128 -3.406 -15.261 1.00 92.75 69 PHE A C 1
ATOM 547 O O . PHE A 1 69 ? -4.756 -2.719 -14.459 1.00 92.75 69 PHE A O 1
ATOM 554 N N . LEU A 1 70 ? -3.911 -3.002 -16.517 1.00 93.94 70 LEU A N 1
ATOM 555 C CA . LEU A 1 70 ? -4.366 -1.701 -17.014 1.00 93.94 70 LEU A CA 1
ATOM 556 C C . LEU A 1 70 ? -5.886 -1.582 -17.002 1.00 93.94 70 LEU A C 1
ATOM 558 O O . LEU A 1 70 ? -6.412 -0.538 -16.623 1.00 93.94 70 LEU A O 1
ATOM 562 N N . PHE A 1 71 ? -6.591 -2.654 -17.363 1.00 94.69 71 PHE A N 1
ATOM 563 C CA . PHE A 1 71 ? -8.046 -2.698 -17.296 1.00 94.69 71 PHE A CA 1
ATOM 564 C C . PHE A 1 71 ? -8.551 -2.559 -15.853 1.00 94.69 71 PHE A C 1
ATOM 566 O O . PHE A 1 71 ? -9.413 -1.723 -15.580 1.00 94.69 71 PHE A O 1
ATOM 573 N N . ALA A 1 72 ? -7.978 -3.318 -14.915 1.00 94.25 72 ALA A N 1
ATOM 574 C CA . ALA A 1 72 ? -8.331 -3.245 -13.500 1.00 94.25 72 ALA A CA 1
ATOM 575 C C . ALA A 1 72 ? -8.037 -1.858 -12.910 1.00 94.25 72 ALA A C 1
ATOM 577 O O . ALA A 1 72 ? -8.880 -1.292 -12.213 1.00 94.25 72 ALA A O 1
ATOM 578 N N . TYR A 1 73 ? -6.879 -1.276 -13.233 1.00 95.06 73 TYR A N 1
ATOM 579 C CA . TYR A 1 73 ? -6.515 0.073 -12.807 1.00 95.06 73 TYR A CA 1
ATOM 580 C C . TYR A 1 73 ? -7.501 1.104 -13.366 1.00 95.06 73 TYR A C 1
ATOM 582 O O . TYR A 1 73 ? -8.034 1.915 -12.608 1.00 95.06 73 TYR A O 1
ATOM 590 N N . PHE A 1 74 ? -7.781 1.064 -14.673 1.00 95.88 74 PHE A N 1
ATOM 591 C CA . PHE A 1 74 ? -8.730 1.966 -15.329 1.00 95.88 74 PHE A CA 1
ATOM 592 C C . PHE A 1 74 ? -10.102 1.910 -14.653 1.00 95.88 74 PHE A C 1
ATOM 594 O O . PHE A 1 74 ? -10.671 2.948 -14.317 1.00 95.88 74 PHE A O 1
ATOM 601 N N . TYR A 1 75 ? -10.610 0.701 -14.407 1.00 94.81 75 TYR A N 1
ATOM 602 C CA . TYR A 1 75 ? -11.906 0.485 -13.772 1.00 94.81 75 TYR A CA 1
ATOM 603 C C . TYR A 1 75 ? -11.945 1.013 -12.332 1.00 94.81 75 TYR A C 1
ATOM 605 O O . TYR A 1 75 ? -12.862 1.750 -11.965 1.00 94.81 75 TYR A O 1
ATOM 613 N N . MET A 1 76 ? -10.919 0.708 -11.532 1.00 94.00 76 MET A N 1
ATOM 614 C CA . MET A 1 76 ? -10.800 1.211 -10.160 1.00 94.00 76 MET A CA 1
ATOM 615 C C . MET A 1 76 ? -10.746 2.738 -10.119 1.00 94.00 76 MET A C 1
ATOM 617 O O . MET A 1 76 ? -11.457 3.363 -9.332 1.00 94.00 76 MET A O 1
ATOM 621 N N . LEU A 1 77 ? -9.949 3.351 -10.994 1.00 95.25 77 LEU A N 1
ATOM 622 C CA . LEU A 1 77 ? -9.809 4.801 -11.067 1.00 95.25 77 LEU A CA 1
ATOM 623 C C . LEU A 1 77 ? -11.100 5.474 -11.557 1.00 95.25 77 LEU A C 1
ATOM 625 O O . LEU A 1 77 ? -11.460 6.533 -11.040 1.00 95.25 77 LEU A O 1
ATOM 629 N N . LEU A 1 78 ? -11.831 4.852 -12.486 1.00 95.12 78 LEU A N 1
ATOM 630 C CA . LEU A 1 78 ? -13.144 5.314 -12.938 1.00 95.12 78 LEU A CA 1
ATOM 631 C C . LEU A 1 78 ? -14.162 5.318 -11.790 1.00 95.12 78 LEU A C 1
ATOM 633 O O . LEU A 1 78 ? -14.786 6.350 -11.536 1.00 95.12 78 LEU A O 1
ATOM 637 N N . ILE A 1 79 ? -14.300 4.199 -11.067 1.00 92.31 79 ILE A N 1
ATOM 638 C CA . ILE A 1 79 ? -15.205 4.100 -9.910 1.00 92.31 79 ILE A CA 1
ATOM 639 C C . ILE A 1 79 ? -14.820 5.130 -8.856 1.00 92.31 79 ILE A C 1
ATOM 641 O O . ILE A 1 79 ? -15.663 5.893 -8.388 1.00 92.31 79 ILE A O 1
ATOM 645 N N . PHE A 1 80 ? -13.541 5.190 -8.495 1.00 92.44 80 PHE A N 1
ATOM 646 C CA . PHE A 1 80 ? -13.068 6.093 -7.457 1.00 92.44 80 PHE A CA 1
ATOM 647 C C . PHE A 1 80 ? -13.327 7.563 -7.816 1.00 92.44 80 PHE A C 1
ATOM 649 O O . PHE A 1 80 ? -13.842 8.335 -7.000 1.00 92.44 80 PHE A O 1
ATOM 656 N N . SER A 1 81 ? -13.063 7.938 -9.069 1.00 93.19 81 SER A N 1
ATOM 657 C CA . SER A 1 81 ? -13.341 9.278 -9.593 1.00 93.19 81 SER A CA 1
ATOM 658 C C . SER A 1 81 ? -14.836 9.585 -9.613 1.00 93.19 81 SER A C 1
ATOM 660 O O . SER A 1 81 ? -15.241 10.693 -9.258 1.00 93.19 81 SER A O 1
ATOM 662 N N . TYR A 1 82 ? -15.673 8.605 -9.962 1.00 92.38 82 TYR A N 1
ATOM 663 C CA . TYR A 1 82 ? -17.127 8.741 -9.938 1.00 92.38 82 TYR A CA 1
ATOM 664 C C . TYR A 1 82 ? -17.650 9.001 -8.524 1.00 92.38 82 TYR A C 1
ATOM 666 O O . TYR A 1 82 ? -18.443 9.922 -8.329 1.00 92.38 82 TYR A O 1
ATOM 674 N N . ILE A 1 83 ? -17.147 8.277 -7.523 1.00 89.62 83 ILE A N 1
ATOM 675 C CA . ILE A 1 83 ? -17.528 8.466 -6.116 1.00 89.62 83 ILE A CA 1
ATOM 676 C C . ILE A 1 83 ? -17.159 9.877 -5.635 1.00 89.62 83 ILE A C 1
ATOM 678 O O . ILE A 1 83 ? -17.947 10.547 -4.959 1.00 89.62 83 ILE A O 1
ATOM 682 N N . ILE A 1 84 ? -15.979 10.373 -6.009 1.00 89.56 84 ILE A N 1
ATOM 683 C CA . ILE A 1 84 ? -15.527 11.712 -5.615 1.00 89.56 84 ILE A CA 1
ATOM 684 C C . ILE A 1 84 ? -16.355 12.801 -6.305 1.00 89.56 84 ILE A C 1
ATOM 686 O O . ILE A 1 84 ? -16.891 13.680 -5.620 1.00 89.56 84 ILE A O 1
ATOM 690 N N . LEU A 1 85 ? -16.480 12.737 -7.633 1.00 89.75 85 LEU A N 1
ATOM 691 C CA . LEU A 1 85 ? -17.023 13.813 -8.468 1.00 89.75 85 LEU A CA 1
ATOM 692 C C . LEU A 1 85 ? -18.552 13.777 -8.603 1.00 89.75 85 LEU A C 1
ATOM 694 O O . LEU A 1 85 ? -19.159 14.808 -8.879 1.00 89.75 85 LEU A O 1
ATOM 698 N N . GLY A 1 86 ? -19.186 12.615 -8.426 1.00 86.06 86 GLY A N 1
ATOM 699 C CA . GLY A 1 86 ? -20.633 12.417 -8.590 1.00 86.06 86 GLY A CA 1
ATOM 700 C C . GLY A 1 86 ? -21.150 12.605 -10.023 1.00 86.06 86 GLY A C 1
ATOM 701 O O . GLY A 1 86 ? -22.357 12.664 -10.234 1.00 86.06 86 GLY A O 1
ATOM 702 N N . ARG A 1 87 ? -20.258 12.740 -11.014 1.00 88.50 87 ARG A N 1
ATOM 703 C CA . ARG A 1 87 ? -20.590 12.974 -12.428 1.00 88.50 87 ARG A CA 1
ATOM 704 C C . ARG A 1 87 ? -19.807 12.005 -13.302 1.00 88.50 87 ARG A C 1
ATOM 706 O O . ARG A 1 87 ? -18.582 12.088 -13.350 1.00 88.50 87 ARG A O 1
ATOM 713 N N . TRP A 1 88 ? -20.510 11.122 -14.010 1.00 86.44 88 TRP A N 1
ATOM 714 C CA . TRP A 1 88 ? -19.881 10.070 -14.817 1.00 86.44 88 TRP A CA 1
ATOM 715 C C . TRP A 1 88 ? -18.971 10.640 -15.914 1.00 86.44 88 TRP A C 1
ATOM 717 O O . TRP A 1 88 ? -17.832 10.206 -16.018 1.00 86.44 88 TRP A O 1
ATOM 727 N N . LEU A 1 89 ? -19.405 11.685 -16.632 1.00 88.75 89 LEU A N 1
ATOM 728 C CA . LEU A 1 89 ? -18.611 12.334 -17.689 1.00 88.75 89 LEU A CA 1
ATOM 729 C C . LEU A 1 89 ? -17.255 12.843 -17.184 1.00 88.75 89 LEU A C 1
ATOM 731 O O . LEU A 1 89 ? -16.239 12.659 -17.846 1.00 88.75 89 LEU A O 1
ATOM 735 N N . LEU A 1 90 ? -17.224 13.458 -15.996 1.00 92.31 90 LEU A N 1
ATOM 736 C CA . LEU A 1 90 ? -15.974 13.966 -15.427 1.00 92.31 90 LEU A CA 1
ATOM 737 C C . LEU A 1 90 ? -15.092 12.840 -14.868 1.00 92.31 90 LEU A C 1
ATOM 739 O O . LEU A 1 90 ? -13.871 12.966 -14.856 1.00 92.31 90 LEU A O 1
ATOM 743 N N . ALA A 1 91 ? -15.701 11.737 -14.428 1.00 93.31 91 ALA A N 1
ATOM 744 C CA . ALA A 1 91 ? -14.995 10.587 -13.874 1.00 93.31 91 ALA A CA 1
ATOM 745 C C . ALA A 1 91 ? -14.188 9.798 -14.914 1.00 93.31 91 ALA A C 1
ATOM 747 O O . ALA A 1 91 ? -13.282 9.063 -14.530 1.00 93.31 91 ALA A O 1
ATOM 748 N N . VAL A 1 92 ? -14.479 9.964 -16.210 1.00 94.88 92 VAL A N 1
ATOM 749 C CA . VAL A 1 92 ? -13.728 9.315 -17.296 1.00 94.88 92 VAL A CA 1
ATOM 750 C C . VAL A 1 92 ? -12.379 10.004 -17.555 1.00 94.88 92 VAL A C 1
ATOM 752 O O . VAL A 1 92 ? -11.446 9.358 -18.030 1.00 94.88 92 VAL A O 1
ATOM 755 N N . PHE A 1 93 ? -12.211 11.284 -17.199 1.00 94.94 93 PHE A N 1
ATOM 756 C CA . PHE A 1 93 ? -10.949 11.989 -17.459 1.00 94.94 93 PHE A CA 1
ATOM 757 C C . PHE A 1 93 ? -9.752 11.420 -16.685 1.00 94.94 93 PHE A C 1
ATOM 759 O O . PHE A 1 93 ? -8.742 11.151 -17.332 1.00 94.94 93 PHE A O 1
ATOM 766 N N . PRO A 1 94 ? -9.812 11.182 -15.356 1.00 95.06 94 PRO A N 1
ATOM 767 C CA . PRO A 1 94 ? -8.678 10.614 -14.627 1.00 95.06 94 PRO A CA 1
ATOM 768 C C . PRO A 1 94 ? -8.135 9.303 -15.216 1.00 95.06 94 PRO A C 1
ATOM 770 O O . PRO A 1 94 ? -6.924 9.230 -15.424 1.00 95.06 94 PRO A O 1
ATOM 773 N N . PRO A 1 95 ? -8.958 8.286 -15.549 1.00 96.00 95 PRO A N 1
ATOM 774 C CA . PRO A 1 95 ? -8.438 7.055 -16.130 1.00 96.00 95 PRO A CA 1
ATOM 775 C C . PRO A 1 95 ? -7.911 7.219 -17.568 1.00 96.00 95 PRO A C 1
ATOM 777 O O . PRO A 1 95 ? -6.924 6.568 -17.909 1.00 96.00 95 PRO A O 1
ATOM 780 N N . ILE A 1 96 ? -8.457 8.135 -18.383 1.00 95.56 96 ILE A N 1
ATOM 781 C CA . ILE A 1 96 ? -7.856 8.493 -19.686 1.00 95.56 96 ILE A CA 1
ATOM 782 C C . ILE A 1 96 ? -6.480 9.143 -19.494 1.00 95.56 96 ILE A C 1
ATOM 784 O O . ILE A 1 96 ? -5.519 8.757 -20.159 1.00 95.56 96 ILE A O 1
ATOM 788 N N . ILE A 1 97 ? -6.375 10.110 -18.578 1.00 95.88 97 ILE A N 1
ATOM 789 C CA . ILE A 1 97 ? -5.117 10.804 -18.269 1.00 95.88 97 ILE A CA 1
ATOM 790 C C . ILE A 1 97 ? -4.079 9.804 -17.759 1.00 95.88 97 ILE A C 1
ATOM 792 O O . ILE A 1 97 ? -2.928 9.865 -18.178 1.00 95.88 97 ILE A O 1
ATOM 796 N N . PHE A 1 98 ? -4.483 8.860 -16.904 1.00 95.75 98 PHE A N 1
ATOM 797 C CA . PHE A 1 98 ? -3.610 7.789 -16.431 1.00 95.75 98 PHE A CA 1
ATOM 798 C C . PHE A 1 98 ? -3.071 6.941 -17.585 1.00 95.75 98 PHE A C 1
ATOM 800 O O . PHE A 1 98 ? -1.859 6.770 -17.667 1.00 95.75 98 PHE A O 1
ATOM 807 N N . ILE A 1 99 ? -3.927 6.457 -18.496 1.00 95.50 99 ILE A N 1
ATOM 808 C CA . ILE A 1 99 ? -3.462 5.675 -19.653 1.00 95.50 99 ILE A CA 1
ATOM 809 C C . ILE A 1 99 ? -2.495 6.507 -20.497 1.00 95.50 99 ILE A C 1
ATOM 811 O O . ILE A 1 99 ? -1.406 6.035 -20.808 1.00 95.50 99 ILE A O 1
ATOM 815 N N . ALA A 1 100 ? -2.843 7.750 -20.831 1.00 95.44 100 ALA A N 1
ATOM 816 C CA . ALA A 1 100 ? -1.975 8.616 -21.627 1.00 95.44 100 ALA A CA 1
ATOM 817 C C . ALA A 1 100 ? -0.612 8.852 -20.949 1.00 95.44 100 ALA A C 1
ATOM 819 O O . ALA A 1 100 ? 0.429 8.752 -21.599 1.00 95.44 100 ALA A O 1
ATOM 820 N N . ALA A 1 101 ? -0.606 9.109 -19.638 1.00 94.81 101 ALA A N 1
ATOM 821 C CA . ALA A 1 101 ? 0.612 9.296 -18.859 1.00 94.81 101 ALA A CA 1
ATOM 822 C C . ALA A 1 101 ? 1.444 8.007 -18.784 1.00 94.81 101 ALA A C 1
ATOM 824 O O . ALA A 1 101 ? 2.646 8.053 -19.016 1.00 94.81 101 ALA A O 1
ATOM 825 N N . TYR A 1 102 ? 0.813 6.859 -18.535 1.00 94.44 102 TYR A N 1
ATOM 826 C CA . TYR A 1 102 ? 1.472 5.554 -18.493 1.00 94.44 102 TYR A CA 1
ATOM 827 C C . TYR A 1 102 ? 2.114 5.192 -19.838 1.00 94.44 102 TYR A C 1
ATOM 829 O O . TYR A 1 102 ? 3.284 4.813 -19.883 1.00 94.44 102 TYR A O 1
ATOM 837 N N . LEU A 1 103 ? 1.388 5.374 -20.946 1.00 93.31 103 LEU A N 1
ATOM 838 C CA . LEU A 1 103 ? 1.917 5.136 -22.290 1.00 93.31 103 LEU A CA 1
ATOM 839 C C . LEU A 1 103 ? 3.063 6.100 -22.624 1.00 93.31 103 LEU A C 1
ATOM 841 O O . LEU A 1 103 ? 4.059 5.677 -23.204 1.00 93.31 103 LEU A O 1
ATOM 845 N N . SER A 1 104 ? 2.967 7.366 -22.212 1.00 92.62 104 SER A N 1
ATOM 846 C CA . SER A 1 104 ? 4.061 8.337 -22.347 1.00 92.62 104 SER A CA 1
ATOM 847 C C . SER A 1 104 ? 5.308 7.906 -21.563 1.00 92.62 104 SER A C 1
ATOM 849 O O . SER A 1 104 ? 6.422 7.943 -22.089 1.00 92.62 104 SER A O 1
ATOM 851 N N . THR A 1 105 ? 5.138 7.411 -20.333 1.00 92.00 105 THR A N 1
ATOM 852 C CA . THR A 1 105 ? 6.249 6.881 -19.533 1.00 92.00 105 THR A CA 1
ATOM 853 C C . THR A 1 105 ? 6.899 5.659 -20.183 1.00 92.00 105 THR A C 1
ATOM 855 O O . THR A 1 105 ? 8.115 5.524 -20.122 1.00 92.00 105 THR A O 1
ATOM 858 N N . ILE A 1 106 ? 6.126 4.776 -20.818 1.00 90.62 106 ILE A N 1
ATOM 859 C CA . ILE A 1 106 ? 6.679 3.566 -21.442 1.00 90.62 106 ILE A CA 1
ATOM 860 C C . ILE A 1 106 ? 7.334 3.840 -22.795 1.00 90.62 106 ILE A C 1
ATOM 862 O O . ILE A 1 106 ? 8.394 3.280 -23.066 1.00 90.62 106 ILE A O 1
ATOM 866 N N . PHE A 1 107 ? 6.712 4.657 -23.646 1.00 90.38 107 PHE A N 1
ATOM 867 C CA . PHE A 1 107 ? 7.137 4.816 -25.039 1.00 90.38 107 PHE A CA 1
ATOM 868 C C . PHE A 1 107 ? 8.019 6.038 -25.293 1.00 90.38 107 PHE A C 1
ATOM 870 O O . PHE A 1 107 ? 8.862 5.994 -26.184 1.00 90.38 107 PHE A O 1
ATOM 877 N N . LEU A 1 108 ? 7.818 7.133 -24.556 1.00 90.12 108 LEU A N 1
ATOM 878 C CA . LEU A 1 108 ? 8.493 8.410 -24.825 1.00 90.12 108 LEU A CA 1
ATOM 879 C C . LEU A 1 108 ? 9.622 8.703 -23.837 1.00 90.12 108 LEU A C 1
ATOM 881 O O . LEU A 1 108 ? 10.495 9.521 -24.120 1.00 90.12 108 LEU A O 1
ATOM 885 N N . THR A 1 109 ? 9.602 8.062 -22.671 1.00 89.50 109 THR A N 1
ATOM 886 C CA . THR A 1 109 ? 10.518 8.373 -21.575 1.00 89.50 109 THR A CA 1
ATOM 887 C C . THR A 1 109 ? 11.601 7.295 -21.462 1.00 89.50 109 THR A C 1
ATOM 889 O O . THR A 1 109 ? 11.268 6.114 -21.384 1.00 89.50 109 THR A O 1
ATOM 892 N N . PRO A 1 110 ? 12.897 7.660 -21.409 1.00 88.31 110 PRO A N 1
ATOM 893 C CA . PRO A 1 110 ? 13.962 6.693 -21.174 1.00 88.31 110 PRO A CA 1
ATOM 894 C C . PRO A 1 110 ? 13.776 5.975 -19.834 1.00 88.31 110 PRO A C 1
ATOM 896 O O . PRO A 1 110 ? 13.501 6.608 -18.813 1.00 88.31 110 PRO A O 1
ATOM 899 N N . GLU A 1 111 ? 13.982 4.662 -19.827 1.00 81.19 111 GLU A N 1
ATOM 900 C CA . GLU A 1 111 ? 13.706 3.778 -18.682 1.00 81.19 111 GLU A CA 1
ATOM 901 C C . GLU A 1 111 ? 14.460 4.175 -17.417 1.00 81.19 111 GLU A C 1
ATOM 903 O O . GLU A 1 111 ? 13.894 4.217 -16.330 1.00 81.19 111 GLU A O 1
ATOM 908 N N . ASN A 1 112 ? 15.729 4.543 -17.584 1.00 82.19 112 ASN A N 1
ATOM 909 C CA . ASN A 1 112 ? 16.615 4.920 -16.487 1.00 82.19 112 ASN A CA 1
ATOM 910 C C . ASN A 1 112 ? 16.488 6.400 -16.107 1.00 82.19 112 ASN A C 1
ATOM 912 O O . ASN A 1 112 ? 17.294 6.920 -15.336 1.00 82.19 112 ASN A O 1
ATOM 916 N N . SER A 1 113 ? 15.519 7.114 -16.683 1.00 90.75 113 SER A N 1
ATOM 917 C CA . SER A 1 113 ? 15.305 8.512 -16.342 1.00 90.75 113 SER A CA 1
ATOM 918 C C . SER A 1 113 ? 14.616 8.643 -14.987 1.00 90.75 113 SER A C 1
ATOM 920 O O . SER A 1 113 ? 13.741 7.862 -14.604 1.00 90.75 113 SER A O 1
ATOM 922 N N . LEU A 1 114 ? 14.958 9.722 -14.290 1.00 89.06 114 LEU A N 1
ATOM 923 C CA . LEU A 1 114 ? 14.289 10.122 -13.058 1.00 89.06 114 LEU A CA 1
ATOM 924 C C . LEU A 1 114 ? 12.777 10.321 -13.275 1.00 89.06 114 LEU A C 1
ATOM 926 O O . LEU A 1 114 ? 11.987 10.008 -12.388 1.00 89.06 114 LEU A O 1
ATOM 930 N N . ALA A 1 115 ? 12.362 10.777 -14.462 1.00 91.06 115 ALA A N 1
ATOM 931 C CA . ALA A 1 115 ? 10.952 10.952 -14.801 1.00 91.06 115 ALA A CA 1
ATOM 932 C C . ALA A 1 115 ? 10.188 9.619 -14.789 1.00 91.06 115 ALA A C 1
ATOM 934 O O . ALA A 1 115 ? 9.152 9.529 -14.136 1.00 91.06 115 ALA A O 1
ATOM 935 N N . ALA A 1 116 ? 10.720 8.572 -15.431 1.00 90.69 116 ALA A N 1
ATOM 936 C CA . ALA A 1 116 ? 10.087 7.253 -15.429 1.00 90.69 116 ALA A CA 1
ATOM 937 C C . ALA A 1 116 ? 9.993 6.663 -14.015 1.00 90.69 116 ALA A C 1
ATOM 939 O O . ALA A 1 116 ? 8.937 6.166 -13.617 1.00 90.69 116 ALA A O 1
ATOM 940 N N . PHE A 1 117 ? 11.068 6.797 -13.234 1.00 91.19 117 PHE A N 1
ATOM 941 C CA . PHE A 1 117 ? 11.112 6.366 -11.839 1.00 91.19 117 PHE A CA 1
ATOM 942 C C . PHE A 1 117 ? 10.049 7.063 -10.972 1.00 91.19 117 PHE A C 1
ATOM 944 O O . PHE A 1 117 ? 9.314 6.403 -10.234 1.00 91.19 117 PHE A O 1
ATOM 951 N N . ILE A 1 118 ? 9.918 8.391 -11.083 1.00 92.69 118 ILE A N 1
ATOM 952 C CA . ILE A 1 118 ? 8.901 9.149 -10.342 1.00 92.69 118 ILE A CA 1
ATOM 953 C C . ILE A 1 118 ? 7.495 8.773 -10.807 1.00 92.69 118 ILE A C 1
ATOM 955 O O . ILE A 1 118 ? 6.633 8.532 -9.965 1.00 92.69 118 ILE A O 1
ATOM 959 N N . SER A 1 119 ? 7.249 8.693 -12.118 1.00 93.62 119 SER A N 1
ATOM 960 C CA . SER A 1 119 ? 5.930 8.356 -12.662 1.00 93.62 119 SER A CA 1
ATOM 961 C C . SER A 1 119 ? 5.436 6.997 -12.168 1.00 93.62 119 SER A C 1
ATOM 963 O O . SER A 1 119 ? 4.293 6.898 -11.730 1.00 93.62 119 SER A O 1
ATOM 965 N N . MET A 1 120 ? 6.292 5.970 -12.160 1.00 93.50 120 MET A N 1
ATOM 966 C CA . MET A 1 120 ? 5.904 4.629 -11.704 1.00 93.50 120 MET A CA 1
ATOM 967 C C . MET A 1 120 ? 5.575 4.592 -10.211 1.00 93.50 120 MET A C 1
ATOM 969 O O . MET A 1 120 ? 4.537 4.048 -9.831 1.00 93.50 120 MET A O 1
ATOM 973 N N . ASN A 1 121 ? 6.390 5.243 -9.377 1.00 95.44 121 ASN A N 1
ATOM 974 C CA . ASN A 1 121 ? 6.101 5.394 -7.950 1.00 95.44 121 ASN A CA 1
ATOM 975 C C . ASN A 1 121 ? 4.804 6.176 -7.703 1.00 95.44 121 ASN A C 1
ATOM 977 O O . ASN A 1 121 ? 4.018 5.813 -6.831 1.00 95.44 121 ASN A O 1
ATOM 981 N N . LEU A 1 122 ? 4.550 7.225 -8.487 1.00 95.88 122 LEU A N 1
ATOM 982 C CA . LEU A 1 122 ? 3.335 8.030 -8.393 1.00 95.88 122 LEU A CA 1
ATOM 983 C C . LEU A 1 122 ? 2.090 7.210 -8.762 1.00 95.88 122 LEU A C 1
ATOM 985 O O . LEU A 1 122 ? 1.090 7.258 -8.049 1.00 95.88 122 LEU A O 1
ATOM 989 N N . PHE A 1 123 ? 2.145 6.433 -9.846 1.00 96.25 123 PHE A N 1
ATOM 990 C CA . PHE A 1 123 ? 1.060 5.533 -10.243 1.00 96.25 123 PHE A CA 1
ATOM 991 C C . PHE A 1 123 ? 0.802 4.470 -9.173 1.00 96.25 123 PHE A C 1
ATOM 993 O O . PHE A 1 123 ? -0.340 4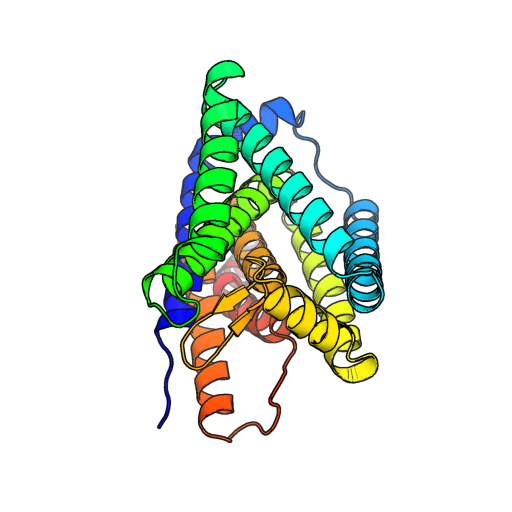.270 -8.766 1.00 96.25 123 PHE A O 1
ATOM 1000 N N . ALA A 1 124 ? 1.855 3.843 -8.649 1.00 96.50 124 ALA A N 1
ATOM 1001 C CA . ALA A 1 124 ? 1.734 2.855 -7.585 1.00 96.50 124 ALA A CA 1
ATOM 1002 C C . ALA A 1 124 ? 1.130 3.480 -6.312 1.00 96.50 124 ALA A C 1
ATOM 1004 O O . ALA A 1 124 ? 0.211 2.919 -5.714 1.00 96.50 124 ALA A O 1
ATOM 1005 N N . ALA A 1 125 ? 1.567 4.686 -5.940 1.00 97.31 125 ALA A N 1
ATOM 1006 C CA . ALA A 1 125 ? 1.032 5.434 -4.807 1.00 97.31 125 ALA A CA 1
ATOM 1007 C C . ALA A 1 125 ? -0.455 5.773 -4.982 1.00 97.31 125 ALA A C 1
ATOM 1009 O O . ALA A 1 125 ? -1.247 5.556 -4.064 1.00 97.31 125 ALA A O 1
ATOM 1010 N N . PHE A 1 126 ? -0.864 6.264 -6.157 1.00 95.75 126 PHE A N 1
ATOM 1011 C CA . PHE A 1 126 ? -2.275 6.528 -6.442 1.00 95.75 126 PHE A CA 1
ATOM 1012 C C . PHE A 1 126 ? -3.112 5.257 -6.365 1.00 95.75 126 PHE A C 1
ATOM 1014 O O . PHE A 1 126 ? -4.171 5.270 -5.736 1.00 95.75 126 PHE A O 1
ATOM 1021 N N . PHE A 1 127 ? -2.634 4.158 -6.950 1.00 96.00 127 PHE A N 1
ATOM 1022 C CA . PHE A 1 127 ? -3.306 2.868 -6.858 1.00 96.00 127 PHE A CA 1
ATOM 1023 C C . PHE A 1 127 ? -3.501 2.439 -5.406 1.00 96.00 127 PHE A C 1
ATOM 1025 O O . PHE A 1 127 ? -4.623 2.138 -4.997 1.00 96.00 127 PHE A O 1
ATOM 1032 N N . ALA A 1 128 ? -2.432 2.496 -4.607 1.00 96.94 128 ALA A N 1
ATOM 1033 C CA . ALA A 1 128 ? -2.469 2.160 -3.192 1.00 96.94 128 ALA A CA 1
ATOM 1034 C C . ALA A 1 128 ? -3.515 2.991 -2.441 1.00 96.94 128 ALA A C 1
ATOM 1036 O O . ALA A 1 128 ? -4.370 2.426 -1.765 1.00 96.94 128 ALA A O 1
ATOM 1037 N N . ILE A 1 129 ? -3.497 4.320 -2.603 1.00 96.50 129 ILE A N 1
ATOM 1038 C CA . ILE A 1 129 ? -4.437 5.231 -1.932 1.00 96.50 129 ILE A CA 1
ATOM 1039 C C . ILE A 1 129 ? -5.886 4.873 -2.274 1.00 96.50 129 ILE A C 1
ATOM 1041 O O . ILE A 1 129 ? -6.735 4.832 -1.381 1.00 96.50 129 ILE A O 1
ATOM 1045 N N . MET A 1 130 ? -6.180 4.594 -3.547 1.00 94.94 130 MET A N 1
ATOM 1046 C CA . MET A 1 130 ? -7.528 4.221 -3.983 1.00 94.94 130 MET A CA 1
ATOM 1047 C C . MET A 1 130 ? -7.979 2.901 -3.362 1.00 94.94 130 MET A C 1
ATOM 1049 O O . MET A 1 130 ? -9.078 2.831 -2.810 1.00 94.94 130 MET A O 1
ATOM 1053 N N . VAL A 1 131 ? -7.134 1.868 -3.426 1.00 94.38 131 VAL A N 1
ATOM 1054 C CA . VAL A 1 131 ? -7.457 0.542 -2.885 1.00 94.38 131 VAL A CA 1
ATOM 1055 C C . VAL A 1 131 ? -7.610 0.608 -1.366 1.00 94.38 131 VAL A C 1
ATOM 1057 O O . VAL A 1 131 ? -8.591 0.087 -0.843 1.00 94.38 131 VAL A O 1
ATOM 1060 N N . ILE A 1 132 ? -6.719 1.305 -0.653 1.00 96.00 132 ILE A N 1
ATOM 1061 C CA . ILE A 1 132 ? -6.826 1.505 0.800 1.00 96.00 132 ILE A CA 1
ATOM 1062 C C . ILE A 1 132 ? -8.135 2.224 1.137 1.00 96.00 132 ILE A C 1
ATOM 1064 O O . ILE A 1 132 ? -8.889 1.750 1.983 1.00 96.00 132 ILE A O 1
ATOM 1068 N N . ALA A 1 133 ? -8.442 3.342 0.474 1.00 93.38 133 ALA A N 1
ATOM 1069 C CA . ALA A 1 133 ? -9.653 4.111 0.752 1.00 93.38 133 ALA A CA 1
ATOM 1070 C C . ALA A 1 133 ? -10.932 3.305 0.474 1.00 93.38 133 ALA A C 1
ATOM 1072 O O . ALA A 1 133 ? -11.871 3.353 1.271 1.00 93.38 133 ALA A O 1
ATOM 1073 N N . TYR A 1 134 ? -10.962 2.549 -0.626 1.00 90.94 134 TYR A N 1
ATOM 1074 C CA . TYR A 1 134 ? -12.088 1.688 -0.971 1.00 90.94 134 TYR A CA 1
ATOM 1075 C C . TYR A 1 134 ? -12.235 0.542 0.036 1.00 90.94 134 TYR A C 1
ATOM 1077 O O . TYR A 1 134 ? -13.287 0.390 0.655 1.00 90.94 134 TYR A O 1
ATOM 1085 N N . MET A 1 135 ? -11.174 -0.224 0.288 1.00 92.06 135 MET A N 1
ATOM 1086 C CA . MET A 1 135 ? -11.238 -1.386 1.179 1.00 92.06 135 MET A CA 1
ATOM 1087 C C . MET A 1 135 ? -11.486 -0.997 2.631 1.00 92.06 135 MET A C 1
ATOM 1089 O O . MET A 1 135 ? -12.230 -1.684 3.323 1.00 92.06 135 MET A O 1
ATOM 1093 N N . ASN A 1 136 ? -10.969 0.137 3.102 1.00 92.94 136 ASN A N 1
ATOM 1094 C CA . ASN A 1 136 ? -11.226 0.591 4.466 1.00 92.94 136 ASN A CA 1
ATOM 1095 C C . ASN A 1 136 ? -12.731 0.761 4.761 1.00 92.94 136 ASN A C 1
ATOM 1097 O O . ASN A 1 136 ? -13.179 0.544 5.886 1.00 92.94 136 ASN A O 1
ATOM 1101 N N . SER A 1 137 ? -13.535 1.086 3.745 1.00 89.94 137 SER A N 1
ATOM 1102 C CA . SER A 1 137 ? -14.990 1.180 3.893 1.00 89.94 137 SER A CA 1
ATOM 1103 C C . SER A 1 137 ? -15.683 -0.183 4.040 1.00 89.94 137 SER A C 1
ATOM 1105 O O . SER A 1 137 ? -16.682 -0.269 4.751 1.00 89.94 137 SER A O 1
ATOM 1107 N N . LEU A 1 138 ? -15.120 -1.252 3.470 1.00 92.56 138 LEU A N 1
ATOM 1108 C CA . LEU A 1 138 ? -15.648 -2.623 3.527 1.00 92.56 138 LEU A CA 1
ATOM 1109 C C . LEU A 1 138 ? -15.164 -3.397 4.754 1.00 92.56 138 LEU A C 1
ATOM 1111 O O . LEU A 1 138 ? -15.870 -4.248 5.296 1.00 92.56 138 LEU A O 1
ATOM 1115 N N . PHE A 1 139 ? -13.956 -3.102 5.217 1.00 94.75 139 PHE A N 1
ATOM 1116 C CA . PHE A 1 139 ? -13.368 -3.773 6.361 1.00 94.75 139 PHE A CA 1
ATOM 1117 C C . PHE A 1 139 ? -13.865 -3.172 7.682 1.00 94.75 139 PHE A C 1
ATOM 1119 O O . PHE A 1 139 ? -14.228 -1.993 7.791 1.00 94.75 139 PHE A O 1
ATOM 1126 N N . SER A 1 140 ? -13.905 -4.021 8.702 1.00 94.06 140 SER A N 1
ATOM 1127 C CA . SER A 1 140 ? -14.060 -3.617 10.098 1.00 94.06 140 SER A CA 1
ATOM 1128 C C . SER A 1 140 ? -12.811 -4.014 10.873 1.00 94.06 140 SER A C 1
ATOM 1130 O O . SER A 1 140 ? -12.124 -4.952 10.472 1.00 94.06 140 SER A O 1
ATOM 1132 N N . TRP A 1 141 ? -12.572 -3.371 12.018 1.00 92.81 141 TRP A N 1
ATOM 1133 C CA . TRP A 1 141 ? -11.398 -3.615 12.860 1.00 92.81 141 TRP A CA 1
ATOM 1134 C C . TRP A 1 141 ? -11.101 -5.107 13.071 1.00 92.81 141 TRP A C 1
ATOM 1136 O O . TRP A 1 141 ? -9.994 -5.563 12.811 1.00 92.81 141 TRP A O 1
ATOM 1146 N N . ARG A 1 142 ? -12.110 -5.897 13.468 1.00 94.25 142 ARG A N 1
ATOM 1147 C CA . ARG A 1 142 ? -11.951 -7.343 13.713 1.00 94.25 142 ARG A CA 1
ATOM 1148 C C . ARG A 1 142 ? -11.575 -8.110 12.443 1.00 94.25 142 ARG A C 1
ATOM 1150 O O . ARG A 1 142 ? -10.738 -9.003 12.489 1.00 94.25 142 ARG A O 1
ATOM 1157 N N . ILE A 1 143 ? -12.188 -7.756 11.318 1.00 96.19 143 ILE A N 1
ATOM 1158 C CA . ILE A 1 143 ? -11.965 -8.420 10.029 1.00 96.19 143 ILE A CA 1
ATOM 1159 C C . ILE A 1 143 ? -10.588 -8.072 9.472 1.00 96.19 143 ILE A C 1
ATOM 1161 O O . ILE A 1 143 ? -9.931 -8.938 8.907 1.00 96.19 143 ILE A O 1
ATOM 1165 N N . THR A 1 144 ? -10.109 -6.849 9.693 1.00 96.31 144 THR A N 1
ATOM 1166 C CA . THR A 1 144 ? -8.747 -6.440 9.338 1.00 96.31 144 THR A CA 1
ATOM 1167 C C . THR A 1 144 ? -7.698 -7.267 10.066 1.00 96.31 144 THR A C 1
ATOM 1169 O O . THR A 1 144 ? -6.724 -7.662 9.438 1.00 96.31 144 THR A O 1
ATOM 1172 N N . LEU A 1 145 ? -7.907 -7.594 11.346 1.00 95.50 145 LEU A N 1
ATOM 1173 C CA . LEU A 1 145 ? -6.989 -8.467 12.089 1.00 95.50 145 LEU A CA 1
ATOM 1174 C C . LEU A 1 145 ? -6.945 -9.881 11.510 1.00 95.50 145 LEU A C 1
ATOM 1176 O O . LEU A 1 145 ? -5.864 -10.432 11.322 1.00 95.50 145 LEU A O 1
ATOM 1180 N N . ILE A 1 146 ? -8.114 -10.449 11.196 1.00 96.06 146 ILE A N 1
ATOM 1181 C CA . ILE A 1 146 ? -8.213 -11.770 10.562 1.00 96.06 146 ILE A CA 1
ATOM 1182 C C . ILE A 1 146 ? -7.492 -11.740 9.213 1.00 96.06 146 ILE A C 1
ATOM 1184 O O . ILE A 1 146 ? -6.617 -12.559 8.960 1.00 96.06 146 ILE A O 1
ATOM 1188 N N . PHE A 1 147 ? -7.814 -10.762 8.370 1.00 96.38 147 PHE A N 1
ATOM 1189 C CA . PHE A 1 147 ? -7.194 -10.598 7.063 1.00 96.38 147 PHE A CA 1
ATOM 1190 C C . PHE A 1 147 ? -5.676 -10.464 7.156 1.00 96.38 147 PHE A C 1
ATOM 1192 O O . PHE A 1 147 ? -4.973 -11.168 6.444 1.00 96.38 147 PHE A O 1
ATOM 1199 N N . ALA A 1 148 ? -5.172 -9.620 8.058 1.00 96.75 148 ALA A N 1
ATOM 1200 C CA . ALA A 1 148 ? -3.742 -9.421 8.245 1.00 96.75 148 ALA A CA 1
ATOM 1201 C C . ALA A 1 148 ? -3.039 -10.716 8.682 1.00 96.75 148 ALA A C 1
ATOM 1203 O O . ALA A 1 148 ? -2.019 -11.074 8.105 1.00 96.75 148 ALA A O 1
ATOM 1204 N N . ALA A 1 149 ? -3.616 -11.459 9.632 1.00 95.62 149 ALA A N 1
ATOM 1205 C CA . ALA A 1 149 ? -3.051 -12.725 10.096 1.00 95.62 149 ALA A CA 1
ATOM 1206 C C . ALA A 1 149 ? -2.972 -13.776 8.975 1.00 95.62 149 ALA A C 1
ATOM 1208 O O . ALA A 1 149 ? -1.925 -14.392 8.775 1.00 95.62 149 ALA A O 1
ATOM 1209 N N . PHE A 1 150 ? -4.059 -13.962 8.217 1.00 95.81 150 PHE A N 1
ATOM 1210 C CA . PHE A 1 150 ? -4.074 -14.903 7.095 1.00 95.81 150 PHE A CA 1
ATOM 1211 C C . PHE A 1 150 ? -3.158 -14.450 5.955 1.00 95.81 150 PHE A C 1
ATOM 1213 O O . PHE A 1 150 ? -2.468 -15.281 5.368 1.00 95.81 150 PHE A O 1
ATOM 1220 N N . LEU A 1 151 ? -3.123 -13.150 5.651 1.00 95.31 151 LEU A N 1
ATOM 1221 C CA . LEU A 1 151 ? -2.269 -12.611 4.597 1.00 95.31 151 LEU A CA 1
ATOM 1222 C C . LEU A 1 151 ? -0.793 -12.821 4.934 1.00 95.31 151 LEU A C 1
ATOM 1224 O O . LEU A 1 151 ? -0.061 -13.301 4.081 1.00 95.31 151 LEU A O 1
ATOM 1228 N N . THR A 1 152 ? -0.370 -12.554 6.172 1.00 94.88 152 THR A N 1
ATOM 1229 C CA . THR A 1 152 ? 1.008 -12.815 6.617 1.00 94.88 152 THR A CA 1
ATOM 1230 C C . THR A 1 152 ? 1.368 -14.295 6.552 1.00 94.88 152 THR A C 1
ATOM 1232 O O . THR A 1 152 ? 2.483 -14.633 6.165 1.00 94.88 152 THR A O 1
ATOM 1235 N N . ALA A 1 153 ? 0.436 -15.191 6.890 1.00 93.31 153 ALA A N 1
ATOM 1236 C CA . ALA A 1 153 ? 0.675 -16.626 6.760 1.00 93.31 153 ALA A CA 1
ATOM 1237 C C . ALA A 1 153 ? 0.908 -17.031 5.294 1.00 93.31 153 ALA A C 1
ATOM 1239 O O . ALA A 1 153 ? 1.863 -17.750 5.004 1.00 93.31 153 ALA A O 1
ATOM 1240 N N . ILE A 1 154 ? 0.074 -16.544 4.365 1.00 92.50 154 ILE A N 1
ATOM 1241 C CA . ILE A 1 154 ? 0.264 -16.805 2.932 1.00 92.50 154 ILE A CA 1
ATOM 1242 C C . ILE A 1 154 ? 1.552 -16.162 2.418 1.00 92.50 154 ILE A C 1
ATOM 1244 O O . ILE A 1 154 ? 2.285 -16.823 1.694 1.00 92.50 154 ILE A O 1
ATOM 1248 N N . ASP A 1 155 ? 1.851 -14.924 2.804 1.00 91.00 155 ASP A N 1
ATOM 1249 C CA . ASP A 1 155 ? 3.056 -14.199 2.392 1.00 91.00 155 ASP A CA 1
ATOM 1250 C C . ASP A 1 155 ? 4.329 -14.954 2.808 1.00 91.00 155 ASP A C 1
ATOM 1252 O O . ASP A 1 155 ? 5.191 -15.250 1.983 1.00 91.00 155 ASP A O 1
ATOM 1256 N N . PHE A 1 156 ? 4.390 -15.413 4.061 1.00 91.31 156 PHE A N 1
ATOM 1257 C CA . PHE A 1 156 ? 5.482 -16.255 4.550 1.00 91.31 156 PHE A CA 1
ATOM 1258 C C . PHE A 1 156 ? 5.655 -17.535 3.716 1.00 91.31 156 PHE A C 1
ATOM 1260 O O . PHE A 1 156 ? 6.773 -17.872 3.319 1.00 91.31 156 PHE A O 1
ATOM 1267 N N . ILE A 1 157 ? 4.555 -18.236 3.415 1.00 90.25 157 ILE A N 1
ATOM 1268 C CA . ILE A 1 157 ? 4.578 -19.446 2.580 1.00 90.25 157 ILE A CA 1
ATOM 1269 C C . ILE A 1 157 ? 5.039 -19.104 1.157 1.00 90.25 157 ILE A C 1
ATOM 1271 O O . ILE A 1 157 ? 5.867 -19.810 0.580 1.00 90.25 157 ILE A O 1
ATOM 1275 N N . GLN A 1 158 ? 4.530 -18.024 0.570 1.00 88.56 158 GLN A N 1
ATOM 1276 C CA . GLN A 1 158 ? 4.823 -17.689 -0.816 1.00 88.56 158 GLN A CA 1
ATOM 1277 C C . GLN A 1 158 ? 6.256 -17.210 -1.023 1.00 88.56 158 GLN A C 1
ATOM 1279 O O . GLN A 1 158 ? 6.849 -17.550 -2.048 1.00 88.56 158 GLN A O 1
ATOM 1284 N N . VAL A 1 159 ? 6.824 -16.493 -0.056 1.00 87.88 159 VAL A N 1
ATOM 1285 C CA . VAL A 1 159 ? 8.210 -16.019 -0.099 1.00 87.88 159 VAL A CA 1
ATOM 1286 C C . VAL A 1 159 ? 9.195 -17.149 0.182 1.00 87.88 159 VAL A C 1
ATOM 1288 O O . VAL A 1 159 ? 10.087 -17.376 -0.630 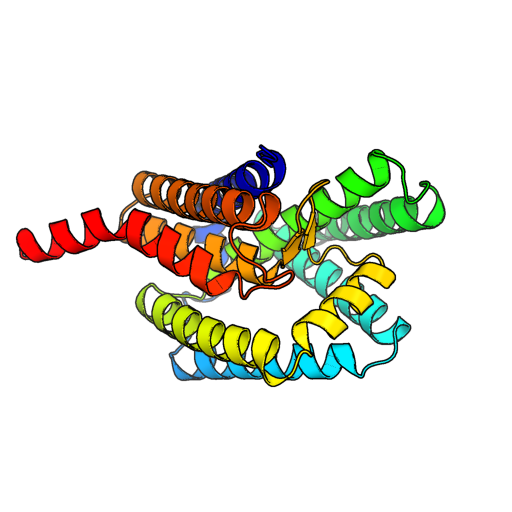1.00 87.88 159 VAL A O 1
ATOM 1291 N N . PHE A 1 160 ? 9.049 -17.869 1.300 1.00 88.38 160 PHE A N 1
ATOM 1292 C CA . PHE A 1 160 ? 10.073 -18.828 1.733 1.00 88.38 160 PHE A CA 1
ATOM 1293 C C . PHE A 1 160 ? 9.880 -20.242 1.195 1.00 88.38 160 PHE A C 1
ATOM 1295 O O . PHE A 1 160 ? 10.866 -20.943 0.990 1.00 88.38 160 PHE A O 1
ATOM 1302 N N . TRP A 1 161 ? 8.637 -20.681 0.982 1.00 85.62 161 TRP A N 1
ATOM 1303 C CA . TRP A 1 161 ? 8.373 -22.046 0.525 1.00 85.62 161 TRP A CA 1
ATOM 1304 C C . TRP A 1 161 ? 8.294 -22.113 -0.996 1.00 85.62 161 TRP A C 1
ATOM 1306 O O . TRP A 1 161 ? 9.022 -22.880 -1.619 1.00 85.62 161 TRP A O 1
ATOM 1316 N N . THR A 1 162 ? 7.393 -21.339 -1.608 1.00 85.75 162 THR A N 1
ATOM 1317 C CA . THR A 1 162 ? 7.113 -21.497 -3.047 1.00 85.75 162 THR A CA 1
ATOM 1318 C C . THR A 1 162 ? 7.996 -20.641 -3.950 1.00 85.75 162 THR A C 1
ATOM 1320 O O . THR A 1 162 ? 8.178 -20.979 -5.112 1.00 85.75 162 THR A O 1
ATOM 1323 N N . GLY A 1 163 ? 8.493 -19.502 -3.458 1.00 84.69 163 GLY A N 1
ATOM 1324 C CA . GLY A 1 163 ? 9.215 -18.508 -4.260 1.00 84.69 163 GLY A CA 1
ATOM 1325 C C . GLY A 1 163 ? 8.365 -17.758 -5.300 1.00 84.69 163 GLY A C 1
ATOM 1326 O O . GLY A 1 163 ? 8.862 -16.824 -5.929 1.00 84.69 163 GLY A O 1
ATOM 1327 N N . HIS A 1 164 ? 7.080 -18.096 -5.474 1.00 85.81 164 HIS A N 1
ATOM 1328 C CA . HIS A 1 164 ? 6.227 -17.508 -6.516 1.00 85.81 164 HIS A CA 1
ATOM 1329 C C . HIS A 1 164 ? 6.028 -16.000 -6.375 1.00 85.81 164 HIS A C 1
ATOM 1331 O O . HIS A 1 164 ? 5.860 -15.317 -7.383 1.00 85.81 164 HIS A O 1
ATOM 1337 N N . MET A 1 165 ? 6.071 -15.458 -5.154 1.00 85.25 165 MET A N 1
ATOM 1338 C CA . MET A 1 165 ? 5.972 -14.010 -4.957 1.00 85.25 165 MET A CA 1
ATOM 1339 C C . MET A 1 165 ? 7.145 -13.272 -5.615 1.00 85.25 165 MET A C 1
ATOM 1341 O O . MET A 1 165 ? 6.953 -12.218 -6.217 1.00 85.25 165 MET A O 1
ATOM 1345 N N . VAL A 1 166 ? 8.346 -13.850 -5.548 1.00 86.06 166 VAL A N 1
ATOM 1346 C CA . VAL A 1 166 ? 9.566 -13.270 -6.123 1.00 86.06 166 VAL A CA 1
ATOM 1347 C C . VAL A 1 166 ? 9.522 -13.325 -7.644 1.00 86.06 166 VAL A C 1
ATOM 1349 O O . VAL A 1 166 ? 9.781 -12.328 -8.315 1.00 86.06 166 VAL A O 1
ATOM 1352 N N . GLU A 1 167 ? 9.129 -14.471 -8.195 1.00 88.38 167 GLU A N 1
ATOM 1353 C CA . GLU A 1 167 ? 8.974 -14.648 -9.639 1.00 88.38 167 GLU A CA 1
ATOM 1354 C C . GLU A 1 167 ? 7.903 -13.711 -10.216 1.00 88.38 167 GLU A C 1
ATOM 1356 O O . GLU A 1 167 ? 8.139 -13.025 -11.215 1.00 88.38 167 GLU A O 1
ATOM 1361 N N . ALA A 1 168 ? 6.747 -13.615 -9.551 1.00 88.00 168 ALA A N 1
ATOM 1362 C CA . ALA A 1 168 ? 5.691 -12.686 -9.932 1.00 88.00 168 ALA A CA 1
ATOM 1363 C C . ALA A 1 168 ? 6.176 -11.229 -9.871 1.00 88.00 168 ALA A C 1
ATOM 1365 O O . ALA A 1 168 ? 5.909 -10.468 -10.802 1.00 88.00 168 ALA A O 1
ATOM 1366 N N . ALA A 1 169 ? 6.926 -10.847 -8.831 1.00 86.88 169 ALA A N 1
ATOM 1367 C CA . ALA A 1 169 ? 7.478 -9.501 -8.694 1.00 86.88 169 ALA A CA 1
ATOM 1368 C C . ALA A 1 169 ? 8.443 -9.155 -9.838 1.00 86.88 169 ALA A C 1
ATOM 1370 O O . ALA A 1 169 ? 8.262 -8.122 -10.485 1.00 86.88 169 ALA A O 1
ATOM 1371 N N . TYR A 1 170 ? 9.403 -10.031 -10.157 1.00 88.69 170 TYR A N 1
ATOM 1372 C CA . TYR A 1 170 ? 10.327 -9.809 -11.276 1.00 88.69 170 TYR A CA 1
ATOM 1373 C C . TYR A 1 170 ? 9.600 -9.683 -12.610 1.00 88.69 170 TYR A C 1
ATOM 1375 O O . TYR A 1 170 ? 9.926 -8.823 -13.427 1.00 88.69 170 TYR A O 1
ATOM 1383 N N . LYS A 1 171 ? 8.581 -10.513 -12.828 1.00 91.25 171 LYS A N 1
ATOM 1384 C CA . LYS A 1 171 ? 7.790 -10.475 -14.054 1.00 91.25 171 LYS A CA 1
ATOM 1385 C C . LYS A 1 171 ? 6.978 -9.191 -14.175 1.00 91.25 171 LYS A C 1
ATOM 1387 O O . LYS A 1 171 ? 6.984 -8.569 -15.231 1.00 91.25 171 LYS A O 1
ATOM 1392 N N . MET A 1 172 ? 6.298 -8.765 -13.112 1.00 90.69 172 MET A N 1
ATOM 1393 C CA . MET A 1 172 ? 5.542 -7.510 -13.118 1.00 90.69 172 MET A CA 1
ATOM 1394 C C . MET A 1 172 ? 6.459 -6.287 -13.279 1.00 90.69 172 MET A C 1
ATOM 1396 O O . MET A 1 172 ? 6.086 -5.331 -13.961 1.00 90.69 172 MET A O 1
ATOM 1400 N N . GLU A 1 173 ? 7.662 -6.329 -12.704 1.00 87.88 173 GLU A N 1
ATOM 1401 C CA . GLU A 1 173 ? 8.677 -5.290 -12.878 1.00 87.88 173 GLU A CA 1
ATOM 1402 C C . GLU A 1 173 ? 9.195 -5.236 -14.320 1.00 87.88 173 GLU A C 1
ATOM 1404 O O . GLU A 1 173 ? 9.258 -4.156 -14.908 1.00 87.88 173 GLU A O 1
ATOM 1409 N N . ALA A 1 174 ? 9.489 -6.389 -14.929 1.00 89.62 174 ALA A N 1
ATOM 1410 C CA . ALA A 1 174 ? 9.890 -6.468 -16.334 1.00 89.62 174 ALA A CA 1
ATOM 1411 C C . ALA A 1 174 ? 8.812 -5.898 -17.275 1.00 89.62 174 ALA A C 1
ATOM 1413 O O . ALA A 1 174 ? 9.129 -5.317 -18.311 1.00 89.62 174 ALA A O 1
ATOM 1414 N N . LEU A 1 175 ? 7.538 -6.006 -16.886 1.00 90.69 175 LEU A N 1
ATOM 1415 C CA . LEU A 1 175 ? 6.399 -5.415 -17.595 1.00 90.69 175 LEU A CA 1
ATOM 1416 C C . LEU A 1 175 ? 6.150 -3.940 -17.262 1.00 90.69 175 LEU A C 1
ATOM 1418 O O . LEU A 1 175 ? 5.199 -3.351 -17.780 1.00 90.69 175 LEU A O 1
ATOM 1422 N N . ARG A 1 176 ? 6.982 -3.336 -16.406 1.00 90.50 176 ARG A N 1
ATOM 1423 C CA . ARG A 1 176 ? 6.854 -1.952 -15.925 1.00 90.50 176 ARG A CA 1
ATOM 1424 C C . ARG A 1 176 ? 5.458 -1.652 -15.400 1.00 90.50 176 ARG A C 1
ATOM 1426 O O . ARG A 1 176 ? 4.846 -0.636 -15.739 1.00 90.50 176 ARG A O 1
ATOM 1433 N N . LEU A 1 177 ? 4.926 -2.569 -14.600 1.00 92.56 177 LEU A N 1
ATOM 1434 C CA . LEU A 1 177 ? 3.666 -2.345 -13.913 1.00 92.56 177 LEU A CA 1
ATOM 1435 C C . LEU A 1 177 ? 3.927 -1.562 -12.621 1.00 92.56 177 LEU A C 1
ATOM 1437 O O . LEU A 1 177 ? 4.871 -1.882 -11.896 1.00 92.56 177 LEU A O 1
ATOM 1441 N N . PRO A 1 178 ? 3.097 -0.559 -12.294 1.00 92.38 178 PRO A N 1
ATOM 1442 C CA . PRO A 1 178 ? 3.203 0.179 -11.042 1.00 92.38 178 PRO A CA 1
ATOM 1443 C C . PRO A 1 178 ? 2.667 -0.673 -9.881 1.00 92.38 178 PRO A C 1
ATOM 1445 O O . PRO A 1 178 ? 1.579 -0.425 -9.370 1.00 92.38 178 PRO A O 1
ATOM 1448 N N . VAL A 1 179 ? 3.417 -1.715 -9.506 1.00 91.88 179 VAL A N 1
ATOM 1449 C CA . VAL A 1 179 ? 3.061 -2.714 -8.478 1.00 91.88 179 VAL A CA 1
ATOM 1450 C C . VAL A 1 179 ? 3.978 -2.693 -7.254 1.00 91.88 179 VAL A C 1
ATOM 1452 O O . VAL A 1 179 ? 3.734 -3.412 -6.284 1.00 91.88 179 VAL A O 1
ATOM 1455 N N . THR A 1 180 ? 5.006 -1.845 -7.271 1.00 93.81 180 THR A N 1
ATOM 1456 C CA . THR A 1 180 ? 5.929 -1.630 -6.156 1.00 93.81 180 THR A CA 1
ATOM 1457 C C . THR A 1 180 ? 6.143 -0.141 -5.919 1.00 93.81 180 THR A C 1
ATOM 1459 O O . THR A 1 180 ? 6.107 0.659 -6.855 1.00 93.81 180 THR A O 1
ATOM 1462 N N . ILE A 1 181 ? 6.405 0.220 -4.666 1.00 95.38 181 ILE A N 1
ATOM 1463 C CA . ILE A 1 181 ? 7.075 1.475 -4.334 1.00 95.38 181 ILE A CA 1
ATOM 1464 C C . ILE A 1 181 ? 8.563 1.164 -4.257 1.00 95.38 181 ILE A C 1
ATOM 1466 O O . ILE A 1 181 ? 8.984 0.284 -3.508 1.00 95.38 181 ILE A O 1
ATOM 1470 N N . SER A 1 182 ? 9.346 1.863 -5.061 1.00 92.44 182 SER A N 1
ATOM 1471 C CA . SER A 1 182 ? 10.766 1.598 -5.242 1.00 92.44 182 SER A CA 1
ATOM 1472 C C . SER A 1 182 ? 11.581 2.814 -4.834 1.00 92.44 182 SER A C 1
ATOM 1474 O O . SER A 1 182 ? 11.248 3.948 -5.179 1.00 92.44 182 SER A O 1
ATOM 1476 N N . SER A 1 183 ? 12.687 2.566 -4.151 1.00 91.56 183 SER A N 1
ATOM 1477 C CA . SER A 1 183 ? 13.779 3.509 -3.945 1.00 91.56 183 SER A CA 1
ATOM 1478 C C . SER A 1 183 ? 15.029 3.023 -4.689 1.00 91.56 183 SER A C 1
ATOM 1480 O O . SER A 1 183 ? 14.986 2.045 -5.437 1.00 91.56 183 SER A O 1
ATOM 1482 N N . HIS A 1 184 ? 16.160 3.710 -4.515 1.00 84.88 184 HIS A N 1
ATOM 1483 C CA . HIS A 1 184 ? 17.425 3.275 -5.113 1.00 84.88 184 HIS A CA 1
ATOM 1484 C C . HIS A 1 184 ? 18.022 2.030 -4.441 1.00 84.88 184 HIS A C 1
ATOM 1486 O O . HIS A 1 184 ? 18.861 1.371 -5.051 1.00 84.88 184 HIS A O 1
ATOM 1492 N N . LEU A 1 185 ? 17.636 1.729 -3.196 1.00 87.44 185 LEU A N 1
ATOM 1493 C CA . LEU A 1 185 ? 18.245 0.662 -2.396 1.00 87.44 185 LEU A CA 1
ATOM 1494 C C . LEU A 1 185 ? 17.268 -0.459 -2.034 1.00 87.44 185 LEU A C 1
ATOM 1496 O O . LEU A 1 185 ? 17.715 -1.561 -1.726 1.00 87.44 185 LEU A O 1
ATOM 1500 N N . ALA A 1 186 ? 15.963 -0.197 -2.070 1.00 90.19 186 ALA A N 1
ATOM 1501 C CA . ALA A 1 186 ? 14.943 -1.129 -1.622 1.00 90.19 186 ALA A CA 1
ATOM 1502 C C . ALA A 1 186 ? 13.663 -1.015 -2.460 1.00 90.19 186 ALA A C 1
ATOM 1504 O O . ALA A 1 186 ? 13.441 -0.066 -3.217 1.00 90.19 186 ALA A O 1
ATOM 1505 N N . ARG A 1 187 ? 12.809 -2.029 -2.345 1.00 91.12 187 ARG A N 1
ATOM 1506 C CA . ARG A 1 187 ? 11.509 -2.089 -3.017 1.00 91.12 187 ARG A CA 1
ATOM 1507 C C . ARG A 1 187 ? 10.489 -2.686 -2.062 1.00 91.12 187 ARG A C 1
ATOM 1509 O O . ARG A 1 187 ? 10.802 -3.633 -1.348 1.00 91.12 187 ARG A O 1
ATOM 1516 N N . LEU A 1 188 ? 9.275 -2.150 -2.087 1.00 94.12 188 LEU A N 1
ATOM 1517 C CA . LEU A 1 188 ? 8.150 -2.612 -1.282 1.00 94.12 188 LEU A CA 1
ATOM 1518 C C . LEU A 1 188 ? 6.960 -2.927 -2.187 1.00 94.12 188 LEU A C 1
ATOM 1520 O O . LEU A 1 188 ? 6.567 -2.104 -3.018 1.00 94.12 188 LEU A O 1
ATOM 1524 N N . GLY A 1 189 ? 6.375 -4.111 -2.023 1.00 93.75 189 GLY A N 1
ATOM 1525 C CA . GLY A 1 189 ? 5.199 -4.523 -2.780 1.00 93.75 189 GLY A CA 1
ATOM 1526 C C . GLY A 1 189 ? 3.972 -3.684 -2.430 1.00 93.75 189 GLY A C 1
ATOM 1527 O O . GLY A 1 189 ? 3.758 -3.309 -1.276 1.00 93.75 189 GLY A O 1
ATOM 1528 N N . LEU A 1 190 ? 3.105 -3.422 -3.412 1.00 93.12 190 LEU A N 1
ATOM 1529 C CA . LEU A 1 190 ? 1.847 -2.718 -3.146 1.00 93.12 190 LEU A CA 1
ATOM 1530 C C . LEU A 1 190 ? 0.912 -3.473 -2.194 1.00 93.12 190 LEU A C 1
ATOM 1532 O O . LEU A 1 190 ? 0.097 -2.832 -1.534 1.00 93.12 190 LEU A O 1
ATOM 1536 N N . GLY A 1 191 ? 1.044 -4.798 -2.080 1.00 92.62 191 GLY A N 1
ATOM 1537 C CA . GLY A 1 191 ? 0.335 -5.587 -1.068 1.00 92.62 191 GLY A CA 1
ATOM 1538 C C . GLY A 1 191 ? 0.688 -5.163 0.363 1.00 92.62 191 GLY A C 1
ATOM 1539 O O . GLY A 1 191 ? -0.207 -4.967 1.185 1.00 92.62 191 GLY A O 1
ATOM 1540 N N . ASP A 1 192 ? 1.969 -4.921 0.641 1.00 95.12 192 ASP A N 1
ATOM 1541 C CA . ASP A 1 192 ? 2.449 -4.482 1.957 1.00 95.12 192 ASP A CA 1
ATOM 1542 C C . ASP A 1 192 ? 2.082 -3.027 2.245 1.00 95.12 192 ASP A C 1
ATOM 1544 O O . ASP A 1 192 ? 1.677 -2.684 3.360 1.00 95.12 192 ASP A O 1
ATOM 1548 N N . VAL A 1 193 ? 2.155 -2.167 1.222 1.00 97.56 193 VAL A N 1
ATOM 1549 C CA . VAL A 1 193 ? 1.662 -0.781 1.296 1.00 97.56 193 VAL A CA 1
ATOM 1550 C C . VAL A 1 193 ? 0.167 -0.777 1.626 1.00 97.56 193 VAL A C 1
ATOM 1552 O O . VAL A 1 193 ? -0.275 -0.044 2.515 1.00 97.56 193 VAL A O 1
ATOM 1555 N N . PHE A 1 194 ? -0.609 -1.627 0.949 1.00 96.88 194 PHE A N 1
ATOM 1556 C CA . PHE A 1 194 ? -2.036 -1.801 1.193 1.00 96.88 194 PHE A CA 1
ATOM 1557 C C . PHE A 1 194 ? -2.316 -2.269 2.622 1.00 96.88 194 PHE A C 1
ATOM 1559 O O . PHE A 1 194 ? -3.120 -1.637 3.309 1.00 96.88 194 PHE A O 1
ATOM 1566 N N . LEU A 1 195 ? -1.640 -3.321 3.095 1.00 97.62 195 LEU A N 1
ATOM 1567 C CA . LEU A 1 195 ? -1.808 -3.832 4.457 1.00 97.62 195 LEU A CA 1
ATOM 1568 C C . LEU A 1 195 ? -1.483 -2.751 5.499 1.00 97.62 195 LEU A C 1
ATOM 1570 O O . LEU A 1 195 ? -2.265 -2.526 6.424 1.00 97.62 195 LEU A O 1
ATOM 1574 N N . SER A 1 196 ? -0.378 -2.029 5.307 1.00 98.12 196 SER A N 1
ATOM 1575 C CA . SER A 1 196 ? 0.051 -0.930 6.181 1.00 98.12 196 SER A CA 1
ATOM 1576 C C . SER A 1 196 ? -0.991 0.189 6.257 1.00 98.12 196 SER A C 1
ATOM 1578 O O . SER A 1 196 ? -1.320 0.696 7.337 1.00 98.12 196 SER A O 1
ATOM 1580 N N . GLY A 1 197 ? -1.541 0.559 5.099 1.00 97.56 197 GLY A N 1
ATOM 1581 C CA . GLY A 1 197 ? -2.603 1.545 4.976 1.00 97.56 197 GLY A CA 1
ATOM 1582 C C . GLY A 1 197 ? -3.905 1.088 5.620 1.00 97.56 197 GLY A C 1
ATOM 1583 O O . GLY A 1 197 ? -4.509 1.849 6.375 1.00 97.56 197 GLY A O 1
ATOM 1584 N N . LEU A 1 198 ? -4.325 -0.155 5.378 1.00 97.31 198 LEU A N 1
ATOM 1585 C CA . LEU A 1 198 ? -5.545 -0.727 5.943 1.00 97.31 198 LEU A CA 1
ATOM 1586 C C . LEU A 1 198 ? -5.473 -0.792 7.472 1.00 97.31 198 LEU A C 1
ATOM 1588 O O . LEU A 1 198 ? -6.394 -0.345 8.150 1.00 97.31 198 LEU A O 1
ATOM 1592 N N . LEU A 1 199 ? -4.359 -1.276 8.025 1.00 98.06 199 LEU A N 1
ATOM 1593 C CA . LEU A 1 199 ? -4.139 -1.329 9.470 1.00 98.06 199 LEU A CA 1
ATOM 1594 C C . LEU A 1 199 ? -4.188 0.069 10.096 1.00 98.06 199 LEU A C 1
ATOM 1596 O O . LEU A 1 199 ? -4.909 0.289 11.066 1.00 98.06 199 LEU A O 1
ATOM 1600 N N . SER A 1 200 ? -3.490 1.041 9.508 1.00 97.94 200 SER A N 1
ATOM 1601 C CA . SER A 1 200 ? -3.448 2.414 10.029 1.00 97.94 200 SER A CA 1
ATOM 1602 C C . SER A 1 200 ? -4.796 3.135 9.915 1.00 97.94 200 SER A C 1
ATOM 1604 O O . SER A 1 200 ? -5.195 3.857 10.830 1.00 97.94 200 SER A O 1
ATOM 1606 N N . THR A 1 201 ? -5.526 2.932 8.815 1.00 96.38 201 THR A N 1
ATOM 1607 C CA . THR A 1 201 ? -6.854 3.530 8.592 1.00 96.38 201 THR A CA 1
ATOM 1608 C C . THR A 1 201 ? -7.930 2.916 9.481 1.00 96.38 201 THR A C 1
ATOM 1610 O O . THR A 1 201 ? -8.763 3.650 10.012 1.00 96.38 201 THR A O 1
ATOM 1613 N N . GLN A 1 202 ? -7.865 1.615 9.755 1.00 96.31 202 GLN A N 1
ATOM 1614 C CA . GLN A 1 202 ? -8.749 0.957 10.720 1.00 96.31 202 GLN A CA 1
ATOM 1615 C C . GLN A 1 202 ? -8.396 1.337 12.161 1.00 96.31 202 GLN A C 1
ATOM 1617 O O . GLN A 1 202 ? -9.298 1.575 12.965 1.00 96.31 202 GLN A O 1
ATOM 1622 N N . THR A 1 203 ? -7.108 1.505 12.483 1.00 96.75 203 THR A N 1
ATOM 1623 C CA . THR A 1 203 ? -6.681 2.070 13.772 1.00 96.75 203 THR A CA 1
ATOM 1624 C C . THR A 1 203 ? -7.216 3.490 13.940 1.00 96.75 203 THR A C 1
ATOM 1626 O O . THR A 1 203 ? -7.714 3.833 15.010 1.00 96.75 203 THR A O 1
ATOM 1629 N N . ALA A 1 204 ? -7.181 4.313 12.887 1.00 96.31 204 ALA A N 1
ATOM 1630 C CA . ALA A 1 204 ? -7.764 5.651 12.918 1.00 96.31 204 ALA A CA 1
ATOM 1631 C C . ALA A 1 204 ? -9.283 5.632 13.108 1.00 96.31 204 ALA A C 1
ATOM 1633 O O . ALA A 1 204 ? -9.818 6.479 13.820 1.00 96.31 204 ALA A O 1
ATOM 1634 N N . ALA A 1 205 ? -9.973 4.680 12.478 1.00 93.44 205 ALA A N 1
ATOM 1635 C CA . ALA A 1 205 ? -11.413 4.520 12.624 1.00 93.44 205 ALA A CA 1
ATOM 1636 C C . ALA A 1 205 ? -11.803 4.093 14.048 1.00 93.44 205 ALA A C 1
ATOM 1638 O O . ALA A 1 205 ? -12.826 4.551 14.548 1.00 93.44 205 ALA A O 1
ATOM 1639 N N . LYS A 1 206 ? -10.988 3.256 14.713 1.00 94.00 206 LYS A N 1
ATOM 1640 C CA . LYS A 1 206 ? -11.248 2.799 16.088 1.00 94.00 206 LYS A CA 1
ATOM 1641 C C . LYS A 1 206 ? -10.817 3.815 17.156 1.00 94.00 206 LYS A C 1
ATOM 1643 O O . LYS A 1 206 ? -11.586 4.102 18.063 1.00 94.00 206 LYS A O 1
ATOM 1648 N N . TYR A 1 207 ? -9.605 4.358 17.052 1.00 94.69 207 TYR A N 1
ATOM 1649 C CA . TYR A 1 207 ? -8.952 5.147 18.112 1.00 94.69 207 TYR A CA 1
ATOM 1650 C C . TYR A 1 207 ? -8.664 6.605 17.723 1.00 94.69 207 TYR A C 1
ATOM 1652 O O . TYR A 1 207 ? -7.943 7.317 18.427 1.00 94.69 207 TYR A O 1
ATOM 1660 N N . GLY A 1 208 ? -9.182 7.060 16.583 1.00 94.50 208 GLY A N 1
ATOM 1661 C CA . GLY A 1 208 ? -9.023 8.423 16.086 1.00 94.50 208 GLY A CA 1
ATOM 1662 C C . GLY A 1 208 ? -7.781 8.653 15.216 1.00 94.50 208 GLY A C 1
ATOM 1663 O O . GLY A 1 208 ? -6.784 7.930 15.262 1.00 94.50 208 GLY A O 1
ATOM 1664 N N . LEU A 1 209 ? -7.832 9.732 14.424 1.00 95.62 209 LEU A N 1
ATOM 1665 C CA . LEU A 1 209 ? -6.839 10.064 13.389 1.00 95.62 209 LEU A CA 1
ATOM 1666 C C . LEU A 1 209 ? -5.394 10.124 13.906 1.00 95.62 209 LEU A C 1
ATOM 1668 O O . LEU 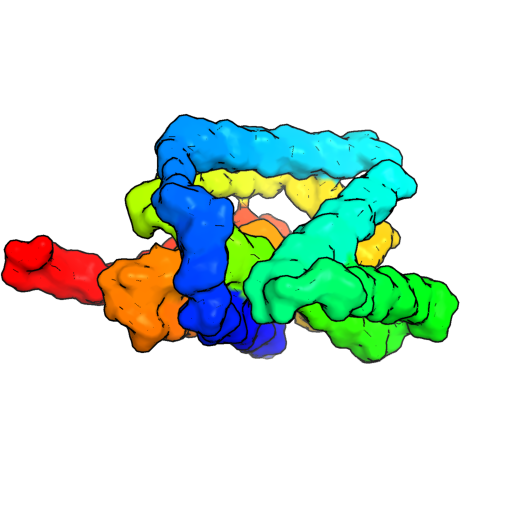A 1 209 ? -4.487 9.647 13.228 1.00 95.62 209 LEU A O 1
ATOM 1672 N N . LYS A 1 210 ? -5.175 10.696 15.098 1.00 95.94 210 LYS A N 1
ATOM 1673 C CA . LYS A 1 210 ? -3.832 10.810 15.689 1.00 95.94 210 LYS A CA 1
ATOM 1674 C C . LYS A 1 210 ? -3.195 9.433 15.881 1.00 95.94 210 LYS A C 1
ATOM 1676 O O . LYS A 1 210 ? -2.053 9.236 15.487 1.00 95.94 210 LYS A O 1
ATOM 1681 N N . THR A 1 211 ? -3.951 8.477 16.414 1.00 96.44 211 THR A N 1
ATOM 1682 C CA . THR A 1 211 ? -3.486 7.103 16.635 1.00 96.44 211 THR A CA 1
ATOM 1683 C C . THR A 1 211 ? -3.184 6.398 15.315 1.00 96.44 211 THR A C 1
ATOM 1685 O O . THR A 1 211 ? -2.169 5.716 15.200 1.00 96.44 211 THR A O 1
ATOM 1688 N N . GLY A 1 212 ? -4.008 6.614 14.286 1.00 97.12 212 GLY A N 1
ATOM 1689 C CA . GLY A 1 212 ? -3.727 6.102 12.943 1.00 97.12 212 GLY A CA 1
ATOM 1690 C C . GLY A 1 212 ? -2.432 6.650 12.340 1.00 97.12 212 GLY A C 1
ATOM 1691 O O . GLY A 1 212 ? -1.659 5.886 11.773 1.00 97.12 212 GLY A O 1
ATOM 1692 N N . LEU A 1 213 ? -2.151 7.947 12.509 1.00 98.00 213 LEU A N 1
ATOM 1693 C CA . LEU A 1 213 ? -0.893 8.556 12.053 1.00 98.00 213 LEU A CA 1
ATOM 1694 C C . LEU A 1 213 ? 0.322 8.046 12.838 1.00 98.00 213 LEU A C 1
ATOM 1696 O O . LEU A 1 213 ? 1.357 7.775 12.236 1.00 98.00 213 LEU A O 1
ATOM 1700 N N . ILE A 1 214 ? 0.194 7.868 14.157 1.00 97.94 214 ILE A N 1
ATOM 1701 C CA . ILE A 1 214 ? 1.244 7.253 14.990 1.00 97.94 214 ILE A CA 1
ATOM 1702 C C . ILE A 1 214 ? 1.526 5.826 14.515 1.00 97.94 214 ILE A C 1
ATOM 1704 O O . ILE A 1 214 ? 2.679 5.432 14.390 1.00 97.94 214 ILE A O 1
ATOM 1708 N N . THR A 1 215 ? 0.478 5.072 14.188 1.00 97.94 215 THR A N 1
ATOM 1709 C CA . THR A 1 215 ? 0.598 3.709 13.660 1.00 97.94 215 THR A CA 1
ATOM 1710 C C . THR A 1 215 ? 1.300 3.690 12.305 1.00 97.94 215 THR A C 1
ATOM 1712 O O . THR A 1 215 ? 2.225 2.908 12.109 1.00 97.94 215 THR A O 1
ATOM 1715 N N . ALA A 1 216 ? 0.933 4.596 11.396 1.00 98.25 216 ALA A N 1
ATOM 1716 C CA . ALA A 1 216 ? 1.601 4.748 10.106 1.00 98.25 216 ALA A CA 1
ATOM 1717 C C . ALA A 1 216 ? 3.096 5.072 10.266 1.00 98.25 216 ALA A C 1
ATOM 1719 O O . ALA A 1 216 ? 3.939 4.506 9.565 1.00 98.25 216 ALA A O 1
ATOM 1720 N N . ALA A 1 217 ? 3.430 5.961 11.207 1.00 98.31 217 ALA A N 1
ATOM 1721 C CA . ALA A 1 217 ? 4.810 6.297 11.533 1.00 98.31 217 ALA A CA 1
ATOM 1722 C C . ALA A 1 217 ? 5.558 5.090 12.115 1.00 98.31 217 ALA A C 1
ATOM 1724 O O . ALA A 1 217 ? 6.664 4.801 11.674 1.00 98.31 217 ALA A O 1
ATOM 1725 N N . ALA A 1 218 ? 4.948 4.345 13.041 1.00 98.44 218 ALA A N 1
ATOM 1726 C CA . ALA A 1 218 ? 5.547 3.158 13.646 1.00 98.44 218 ALA A CA 1
ATOM 1727 C C . ALA A 1 218 ? 5.828 2.050 12.615 1.00 98.44 218 ALA A C 1
ATOM 1729 O O . ALA A 1 218 ? 6.916 1.479 12.623 1.00 98.44 218 ALA A O 1
ATOM 1730 N N . ILE A 1 219 ? 4.904 1.800 11.680 1.00 98.38 219 ILE A N 1
ATOM 1731 C CA . ILE A 1 219 ? 5.116 0.872 10.554 1.00 98.38 219 ILE A CA 1
ATOM 1732 C C . ILE A 1 219 ? 6.298 1.322 9.693 1.00 98.38 219 ILE A C 1
ATOM 1734 O O . ILE A 1 219 ? 7.194 0.531 9.405 1.00 98.38 219 ILE A O 1
ATOM 1738 N N . SER A 1 220 ? 6.330 2.603 9.326 1.00 98.06 220 SER A N 1
ATOM 1739 C CA . SER A 1 220 ? 7.393 3.155 8.481 1.00 98.06 220 SER A CA 1
ATOM 1740 C C . SER A 1 220 ? 8.758 3.098 9.179 1.00 98.06 220 SER A C 1
ATOM 1742 O O . SER A 1 220 ? 9.745 2.701 8.573 1.00 98.06 220 SER A O 1
ATOM 1744 N N . ILE A 1 221 ? 8.822 3.410 10.477 1.00 97.75 221 ILE A N 1
ATOM 1745 C CA . ILE A 1 221 ? 1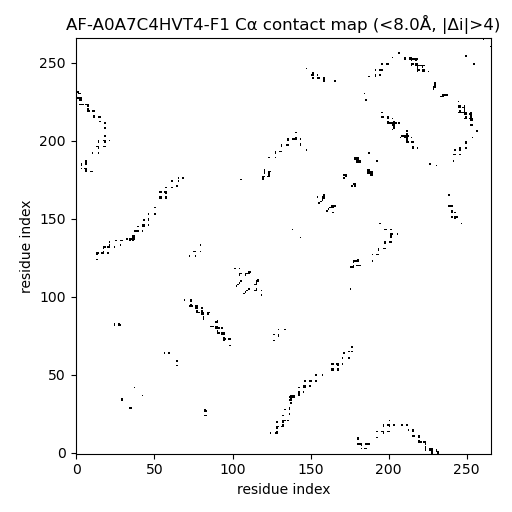0.047 3.290 11.284 1.00 97.75 221 ILE A CA 1
ATOM 1746 C C . ILE A 1 221 ? 10.489 1.826 11.391 1.00 97.75 221 ILE A C 1
ATOM 1748 O O . ILE A 1 221 ? 11.679 1.546 11.282 1.00 97.75 221 ILE A O 1
ATOM 1752 N N . SER A 1 222 ? 9.556 0.888 11.569 1.00 97.25 222 SER A N 1
ATOM 1753 C CA . SER A 1 222 ? 9.873 -0.543 11.615 1.00 97.25 222 SER A CA 1
ATOM 1754 C C . SER A 1 222 ? 10.507 -1.022 10.306 1.00 97.25 222 SER A C 1
ATOM 1756 O O . SER A 1 222 ? 11.489 -1.762 10.340 1.00 97.25 222 SER A O 1
ATOM 1758 N N . LEU A 1 223 ? 9.997 -0.561 9.158 1.00 95.25 223 LEU A N 1
ATOM 1759 C CA . LEU A 1 223 ? 10.599 -0.844 7.854 1.00 95.25 223 LEU A CA 1
ATOM 1760 C C . LEU A 1 223 ? 11.967 -0.186 7.688 1.00 95.25 223 LEU A C 1
ATOM 1762 O O . LEU A 1 223 ? 12.896 -0.869 7.280 1.00 95.25 223 LEU A O 1
ATOM 1766 N N . LEU A 1 224 ? 12.134 1.075 8.099 1.00 95.69 224 LEU A N 1
ATOM 1767 C CA . LEU A 1 224 ? 13.441 1.743 8.089 1.00 95.69 224 LEU A CA 1
ATOM 1768 C C . LEU A 1 224 ? 14.486 0.955 8.894 1.00 95.69 224 LEU A C 1
ATOM 1770 O O . LEU A 1 224 ? 15.605 0.752 8.431 1.00 95.69 224 LEU A O 1
ATOM 1774 N N . ILE A 1 225 ? 14.129 0.501 10.101 1.00 94.69 225 ILE A N 1
ATOM 1775 C CA . ILE A 1 225 ? 15.022 -0.307 10.942 1.00 94.69 225 ILE A CA 1
ATOM 1776 C C . ILE A 1 225 ? 15.374 -1.609 10.222 1.00 94.69 225 ILE A C 1
ATOM 1778 O O . ILE A 1 225 ? 16.550 -1.954 10.131 1.00 94.69 225 ILE A O 1
ATOM 1782 N N . PHE A 1 226 ? 14.379 -2.313 9.682 1.00 93.19 226 PHE A N 1
ATOM 1783 C CA . PHE A 1 226 ? 14.598 -3.562 8.960 1.00 93.19 226 PHE A CA 1
ATOM 1784 C C . PHE A 1 226 ? 15.495 -3.378 7.725 1.00 93.19 226 PHE A C 1
ATOM 1786 O O . PHE A 1 226 ? 16.452 -4.128 7.543 1.00 93.19 226 PHE A O 1
ATOM 1793 N N . GLU A 1 227 ? 15.252 -2.342 6.924 1.00 91.56 227 GLU A N 1
ATOM 1794 C CA . GLU A 1 227 ? 16.076 -1.986 5.766 1.00 91.56 227 GLU A CA 1
ATOM 1795 C C . GLU A 1 227 ? 17.524 -1.711 6.170 1.00 91.56 227 GLU A C 1
ATOM 1797 O O . GLU A 1 227 ? 18.444 -2.218 5.534 1.00 91.56 227 GLU A O 1
ATOM 1802 N N . VAL A 1 228 ? 17.756 -0.967 7.257 1.00 92.25 228 VAL A N 1
ATOM 1803 C CA . VAL A 1 228 ? 19.112 -0.727 7.775 1.00 92.25 228 VAL A CA 1
ATOM 1804 C C . VAL A 1 228 ? 19.798 -2.038 8.163 1.00 92.25 228 VAL A C 1
ATOM 1806 O O . VAL A 1 228 ? 20.985 -2.200 7.876 1.00 92.25 228 VAL A O 1
ATOM 1809 N N . LEU A 1 229 ? 19.087 -2.984 8.778 1.00 91.50 229 LEU A N 1
ATOM 1810 C CA . LEU A 1 229 ? 19.659 -4.285 9.135 1.00 91.50 229 LEU A CA 1
ATOM 1811 C C . LEU A 1 229 ? 20.058 -5.088 7.885 1.00 91.50 229 LEU A C 1
ATOM 1813 O O . LEU A 1 229 ? 21.181 -5.589 7.813 1.00 91.50 229 LEU A O 1
ATOM 1817 N N . VAL A 1 230 ? 19.187 -5.155 6.876 1.00 89.81 230 VAL A N 1
ATOM 1818 C CA . VAL A 1 230 ? 19.447 -5.889 5.624 1.00 89.81 230 VAL A CA 1
ATOM 1819 C C . VAL A 1 230 ? 20.554 -5.223 4.796 1.00 89.81 230 VAL A C 1
ATOM 1821 O O . VAL A 1 230 ? 21.505 -5.880 4.378 1.00 89.81 230 VAL A O 1
ATOM 1824 N N . LEU A 1 231 ? 20.504 -3.900 4.602 1.00 88.12 231 LEU A N 1
ATOM 1825 C CA . LEU A 1 231 ? 21.454 -3.158 3.757 1.00 88.12 231 LEU A CA 1
ATOM 1826 C C . LEU A 1 231 ? 22.885 -3.121 4.307 1.00 88.12 231 LEU A C 1
ATOM 1828 O O . LEU A 1 231 ? 23.821 -2.823 3.560 1.00 88.12 231 LEU A O 1
ATOM 1832 N N . ASN A 1 232 ? 23.058 -3.382 5.603 1.00 90.00 232 ASN A N 1
ATOM 1833 C CA . ASN A 1 232 ? 24.364 -3.467 6.256 1.00 90.00 232 ASN A CA 1
ATOM 1834 C C . ASN A 1 232 ? 24.771 -4.920 6.551 1.00 90.00 232 ASN A C 1
ATOM 1836 O O . ASN A 1 232 ? 25.642 -5.140 7.389 1.00 90.00 232 ASN A O 1
ATOM 1840 N N . SER A 1 233 ? 24.158 -5.888 5.858 1.00 82.06 233 SER A N 1
ATOM 1841 C CA . SER A 1 233 ? 24.470 -7.320 5.940 1.00 82.06 233 SER A CA 1
ATOM 1842 C C . SER A 1 233 ? 24.366 -7.906 7.352 1.00 82.06 233 SER A C 1
ATOM 1844 O O . SER A 1 233 ? 25.019 -8.897 7.659 1.00 82.06 233 SER A O 1
ATOM 1846 N N . LEU A 1 234 ? 23.547 -7.307 8.223 1.00 76.81 234 LEU A N 1
ATOM 1847 C CA . LEU A 1 234 ? 23.242 -7.868 9.544 1.00 76.81 234 LEU A CA 1
ATOM 1848 C C . LEU A 1 234 ? 22.179 -8.973 9.451 1.00 76.81 234 LEU A C 1
ATOM 1850 O O . LEU A 1 234 ? 22.013 -9.752 10.386 1.00 76.81 234 LEU A O 1
ATOM 1854 N N . ILE A 1 235 ? 21.464 -9.034 8.325 1.00 77.19 235 ILE A N 1
ATOM 1855 C CA . ILE A 1 235 ? 20.511 -10.081 7.957 1.00 77.19 235 ILE A CA 1
ATOM 1856 C C . ILE A 1 235 ? 20.828 -10.492 6.512 1.00 77.19 235 ILE A C 1
ATOM 1858 O O . ILE A 1 235 ? 20.831 -9.645 5.623 1.00 77.19 235 ILE A O 1
ATOM 1862 N N . GLU A 1 236 ? 21.090 -11.779 6.270 1.00 72.31 236 GLU A N 1
ATOM 1863 C CA . GLU A 1 236 ? 21.566 -12.295 4.969 1.00 72.31 236 GLU A CA 1
ATOM 1864 C C . GLU A 1 236 ? 20.452 -12.576 3.938 1.00 72.31 236 GLU A C 1
ATOM 1866 O O . GLU A 1 236 ? 20.718 -13.074 2.845 1.00 72.31 236 GLU A O 1
ATOM 1871 N N . TYR A 1 237 ? 19.196 -12.246 4.244 1.00 72.12 237 TYR A N 1
ATOM 1872 C CA . TYR A 1 237 ? 18.072 -12.470 3.332 1.00 72.12 237 TYR A CA 1
ATOM 1873 C C . TYR A 1 237 ? 17.896 -11.298 2.358 1.00 72.12 237 TYR A C 1
ATOM 1875 O O . TYR A 1 237 ? 17.601 -10.178 2.771 1.00 72.12 237 TYR A O 1
ATOM 1883 N N . SER A 1 238 ? 18.024 -11.568 1.054 1.00 70.50 238 SER A N 1
ATOM 1884 C CA . SER A 1 238 ? 17.793 -10.584 -0.019 1.00 70.50 238 SER A CA 1
ATOM 1885 C C . SER A 1 238 ? 16.310 -10.325 -0.308 1.00 70.50 238 SER A C 1
ATOM 1887 O O . SER A 1 238 ? 15.966 -9.290 -0.877 1.00 70.50 238 SER A O 1
ATOM 1889 N N . VAL A 1 239 ? 15.433 -11.248 0.094 1.00 81.38 239 VAL A N 1
ATOM 1890 C CA . VAL A 1 239 ? 13.975 -11.136 -0.001 1.00 81.38 239 VAL A CA 1
ATOM 1891 C C . VAL A 1 239 ? 13.373 -11.568 1.329 1.00 81.38 239 VAL A C 1
ATOM 1893 O O . VAL A 1 239 ? 13.761 -12.597 1.883 1.00 81.38 239 VAL A O 1
ATOM 1896 N N . PHE A 1 240 ? 12.416 -10.793 1.837 1.00 88.62 240 PHE A N 1
ATOM 1897 C CA . PHE A 1 240 ? 11.767 -11.057 3.115 1.00 88.62 240 PHE A CA 1
ATOM 1898 C C . PHE A 1 240 ? 10.268 -10.711 3.062 1.00 88.62 240 PHE A C 1
ATOM 1900 O O . PHE A 1 240 ? 9.922 -9.715 2.422 1.00 88.62 240 PHE A O 1
ATOM 1907 N N . PRO A 1 241 ? 9.385 -11.472 3.744 1.00 90.88 241 PRO A N 1
ATOM 1908 C CA . PRO A 1 241 ? 7.965 -11.140 3.865 1.00 90.88 241 PRO A CA 1
ATOM 1909 C C . PRO A 1 241 ? 7.783 -9.828 4.641 1.00 90.88 241 PRO A C 1
ATOM 1911 O O . PRO A 1 241 ? 7.872 -9.784 5.875 1.00 90.88 241 PRO A O 1
ATOM 1914 N N . ALA A 1 242 ? 7.549 -8.729 3.925 1.00 92.12 242 ALA A N 1
ATOM 1915 C CA . ALA A 1 242 ? 7.426 -7.4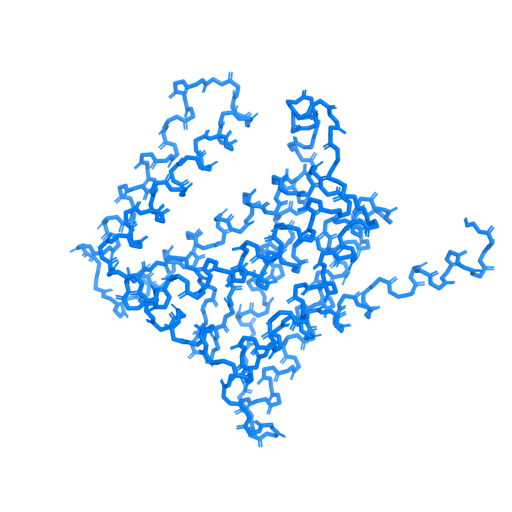11 4.539 1.00 92.12 242 ALA A CA 1
ATOM 1916 C C . ALA A 1 242 ? 6.183 -7.309 5.438 1.00 92.12 242 ALA A C 1
ATOM 1918 O O . ALA A 1 242 ? 6.194 -6.530 6.397 1.00 92.12 242 ALA A O 1
ATOM 1919 N N . THR A 1 243 ? 5.166 -8.156 5.233 1.00 94.12 243 THR A N 1
ATOM 1920 C CA . THR A 1 243 ? 3.976 -8.223 6.094 1.00 94.12 243 THR A CA 1
ATOM 1921 C C . THR A 1 243 ? 4.310 -8.455 7.571 1.00 94.12 243 THR A C 1
ATOM 1923 O O . THR A 1 243 ? 3.645 -7.889 8.439 1.00 94.12 243 THR A O 1
ATOM 1926 N N . ILE A 1 244 ? 5.368 -9.216 7.885 1.00 95.31 244 ILE A N 1
ATOM 1927 C CA . ILE A 1 244 ? 5.818 -9.445 9.269 1.00 95.31 244 ILE A CA 1
ATOM 1928 C C . ILE A 1 244 ? 6.299 -8.133 9.891 1.00 95.31 244 ILE A C 1
ATOM 1930 O O . ILE A 1 244 ? 5.906 -7.786 11.006 1.00 95.31 244 ILE A O 1
ATOM 1934 N N . ILE A 1 245 ? 7.116 -7.375 9.159 1.00 96.12 245 ILE A N 1
ATOM 1935 C CA . ILE A 1 245 ? 7.657 -6.093 9.627 1.00 96.12 245 ILE A CA 1
ATOM 1936 C C . ILE A 1 245 ? 6.537 -5.062 9.779 1.00 96.12 245 ILE A C 1
ATOM 1938 O O . ILE A 1 245 ? 6.505 -4.320 10.762 1.00 96.12 245 ILE A O 1
ATOM 1942 N N . VAL A 1 246 ? 5.577 -5.060 8.851 1.00 97.44 246 VAL A N 1
ATOM 1943 C CA . VAL A 1 246 ? 4.376 -4.220 8.921 1.00 97.44 246 VAL A CA 1
ATOM 1944 C C . VAL A 1 246 ? 3.560 -4.533 10.175 1.00 97.44 246 VAL A C 1
ATOM 1946 O O . VAL A 1 246 ? 3.177 -3.612 10.895 1.00 97.44 246 VAL A O 1
ATOM 1949 N N . LEU A 1 247 ? 3.323 -5.812 10.482 1.00 97.00 247 LEU A N 1
ATOM 1950 C CA . LEU A 1 247 ? 2.596 -6.215 11.688 1.00 97.00 247 LEU A CA 1
ATOM 1951 C C . LEU A 1 247 ? 3.321 -5.812 12.973 1.00 97.00 247 LEU A C 1
ATOM 1953 O O . LEU A 1 247 ? 2.675 -5.322 13.899 1.00 97.00 247 LEU A O 1
ATOM 1957 N N . LEU A 1 248 ? 4.645 -5.974 13.031 1.00 96.38 248 LEU A N 1
ATOM 1958 C CA . LEU A 1 248 ? 5.446 -5.546 14.181 1.00 96.38 248 LEU A CA 1
ATOM 1959 C C . LEU A 1 248 ? 5.335 -4.035 14.404 1.00 96.38 248 LEU A C 1
ATOM 1961 O O . LEU A 1 248 ? 5.018 -3.595 15.509 1.00 96.38 248 LEU A O 1
ATOM 1965 N N . GLY A 1 249 ? 5.517 -3.237 13.351 1.00 97.06 249 GLY A N 1
ATOM 1966 C CA . GLY A 1 249 ? 5.365 -1.787 13.435 1.00 97.06 249 GLY A CA 1
ATOM 1967 C C . GLY A 1 249 ? 3.943 -1.358 13.808 1.00 97.06 249 GLY A C 1
ATOM 1968 O O . GLY A 1 249 ? 3.759 -0.445 14.614 1.00 97.06 249 GLY A O 1
ATOM 1969 N N . TRP A 1 250 ? 2.924 -2.053 13.298 1.00 97.81 250 TRP A N 1
ATOM 1970 C CA . TRP A 1 250 ? 1.531 -1.810 13.670 1.00 97.81 250 TRP A CA 1
ATOM 1971 C C . TRP A 1 250 ? 1.271 -2.105 15.154 1.00 97.81 250 TRP A C 1
ATOM 1973 O O . TRP A 1 250 ? 0.676 -1.268 15.836 1.00 97.81 250 TRP A O 1
ATOM 1983 N N . LEU A 1 251 ? 1.753 -3.240 15.674 1.00 96.44 251 LEU A N 1
ATOM 1984 C CA . LEU A 1 251 ? 1.634 -3.607 17.090 1.00 96.44 251 LEU A CA 1
ATOM 1985 C C . LEU A 1 251 ? 2.303 -2.574 18.001 1.00 96.44 251 LEU A C 1
ATOM 1987 O O . LEU A 1 251 ? 1.722 -2.199 19.018 1.00 96.44 251 LEU A O 1
ATOM 1991 N N . LEU A 1 252 ? 3.480 -2.069 17.622 1.00 95.81 252 LEU A N 1
ATOM 1992 C CA . LEU A 1 252 ? 4.160 -0.995 18.352 1.00 95.81 252 LEU A CA 1
ATOM 1993 C C . LEU A 1 252 ? 3.352 0.311 18.340 1.00 95.81 252 LEU A C 1
ATOM 1995 O O . LEU A 1 252 ? 3.293 1.010 19.351 1.00 95.81 252 LEU A O 1
ATOM 1999 N N . GLY A 1 253 ? 2.705 0.629 17.217 1.00 95.00 253 GLY A N 1
ATOM 2000 C CA . GLY A 1 253 ? 1.899 1.839 17.067 1.00 95.00 253 GLY A CA 1
ATOM 2001 C C . GLY A 1 253 ? 0.571 1.808 17.829 1.00 95.00 253 GLY A C 1
ATOM 2002 O O . GLY A 1 253 ? 0.206 2.793 18.472 1.00 95.00 253 GLY A O 1
ATOM 2003 N N . VAL A 1 254 ? -0.160 0.690 17.772 1.00 95.38 254 VAL A N 1
ATOM 2004 C CA . VAL A 1 254 ? -1.501 0.573 18.374 1.00 95.38 254 VAL A CA 1
ATOM 2005 C C . VAL A 1 254 ? -1.490 -0.009 19.788 1.00 95.38 254 VAL A C 1
ATOM 2007 O O . VAL A 1 254 ? -2.385 0.286 20.582 1.00 95.38 254 VAL A O 1
ATOM 2010 N N . GLY A 1 255 ? -0.474 -0.806 20.126 1.00 91.62 255 GLY A N 1
ATOM 2011 C CA . GLY A 1 255 ? -0.350 -1.528 21.393 1.00 91.62 255 GLY A CA 1
ATOM 2012 C C . GLY A 1 255 ? -0.559 -0.665 22.640 1.00 91.62 255 GLY A C 1
ATOM 2013 O O . GLY A 1 255 ? -1.343 -1.070 23.500 1.00 91.62 255 GLY A O 1
ATOM 2014 N N . PRO A 1 256 ? 0.034 0.543 22.739 1.00 92.69 256 PRO A N 1
ATOM 2015 C CA . PRO A 1 256 ? -0.190 1.429 23.880 1.00 92.69 256 PRO A CA 1
ATOM 2016 C C . PRO A 1 256 ? -1.664 1.800 24.094 1.00 92.69 256 PRO A C 1
ATOM 2018 O O . PRO A 1 256 ? -2.107 1.896 25.236 1.00 92.69 256 PRO A O 1
ATOM 2021 N N . GLN A 1 257 ? -2.443 1.978 23.020 1.00 91.62 257 GLN A N 1
ATOM 2022 C CA . GLN A 1 257 ? -3.870 2.301 23.136 1.00 91.62 257 GLN A CA 1
ATOM 2023 C C . GLN A 1 257 ? -4.715 1.083 23.497 1.00 91.62 257 GLN A C 1
ATOM 2025 O O . GLN A 1 257 ? -5.604 1.194 24.336 1.00 91.62 257 GLN A O 1
ATOM 2030 N N . VAL A 1 258 ? -4.403 -0.085 22.929 1.00 89.31 258 VAL A N 1
ATOM 2031 C CA . VAL A 1 258 ? -5.071 -1.347 23.293 1.00 89.31 258 VAL A CA 1
ATOM 2032 C C . VAL A 1 258 ? -4.843 -1.672 24.771 1.00 89.31 258 VAL A C 1
ATOM 2034 O O . VAL A 1 258 ? -5.764 -2.088 25.470 1.00 89.31 258 VAL A O 1
ATOM 2037 N N . LEU A 1 259 ? -3.618 -1.465 25.266 1.00 89.44 259 LEU A N 1
ATOM 2038 C CA . LEU A 1 259 ? -3.290 -1.677 26.673 1.00 89.44 259 LEU A CA 1
ATOM 2039 C C . LEU A 1 259 ? -4.027 -0.682 27.573 1.00 89.44 259 LEU A C 1
ATOM 2041 O O . LEU A 1 259 ? -4.538 -1.074 28.618 1.00 89.44 259 LEU A O 1
ATOM 2045 N N . LYS A 1 260 ? -4.112 0.586 27.153 1.00 89.75 260 LYS A N 1
ATOM 2046 C CA . LYS A 1 260 ? -4.847 1.619 27.882 1.00 89.75 260 LYS A CA 1
ATOM 2047 C C . LYS A 1 260 ? -6.328 1.259 28.040 1.00 89.75 260 LYS A C 1
ATOM 2049 O O . LYS A 1 260 ? -6.789 1.268 29.171 1.00 89.75 260 LYS A O 1
ATOM 2054 N N . GLU A 1 261 ? -7.011 0.890 26.951 1.00 88.06 261 GLU A N 1
ATOM 2055 C CA . GLU A 1 261 ? -8.421 0.437 26.932 1.00 88.06 261 GLU A CA 1
ATOM 2056 C C . GLU A 1 261 ? -8.632 -0.716 27.936 1.00 88.06 261 GLU A C 1
ATOM 2058 O O . GLU A 1 261 ? -9.467 -0.642 28.836 1.00 88.06 261 GLU A O 1
ATOM 2063 N N . ARG A 1 262 ? -7.747 -1.723 27.896 1.00 83.94 262 ARG A N 1
ATOM 2064 C CA . ARG A 1 262 ? -7.813 -2.892 28.786 1.00 83.94 262 ARG A CA 1
ATOM 2065 C C . ARG A 1 262 ? -7.589 -2.569 30.268 1.00 83.94 262 ARG A C 1
ATOM 2067 O O . ARG A 1 262 ? -8.142 -3.262 31.117 1.00 83.94 262 ARG A O 1
ATOM 2074 N N . ILE A 1 263 ? -6.761 -1.571 30.585 1.00 83.62 263 ILE A N 1
ATOM 2075 C CA . ILE A 1 263 ? -6.494 -1.138 31.968 1.00 83.62 263 ILE A CA 1
ATOM 2076 C C . ILE A 1 263 ? -7.617 -0.230 32.486 1.00 83.62 263 ILE A C 1
ATOM 2078 O O . ILE A 1 263 ? -7.950 -0.304 33.666 1.00 83.62 263 ILE A O 1
ATOM 2082 N N . SER A 1 264 ? -8.211 0.610 31.632 1.00 78.31 264 SER A N 1
ATOM 2083 C CA . SER A 1 264 ? -9.311 1.502 32.019 1.00 78.31 264 SER A CA 1
ATOM 2084 C C . SER A 1 264 ? -10.659 0.794 32.178 1.00 78.31 264 SER A C 1
ATOM 2086 O O . SER A 1 264 ? -11.575 1.396 32.729 1.00 78.31 264 SER A O 1
ATOM 2088 N N . GLY A 1 265 ? -10.778 -0.469 31.753 1.00 60.47 265 GLY A N 1
ATOM 2089 C CA . GLY A 1 265 ? -12.017 -1.244 31.862 1.00 60.47 265 GLY A CA 1
ATOM 2090 C C . GLY A 1 265 ? -13.112 -0.810 30.879 1.00 60.47 265 GLY A C 1
ATOM 2091 O O . GLY A 1 265 ? -14.278 -1.120 31.115 1.00 60.47 265 GLY A O 1
ATOM 2092 N N . GLU A 1 266 ? -12.731 -0.100 29.811 1.00 50.34 266 GLU A N 1
ATOM 2093 C CA . GLU A 1 266 ? -13.580 0.216 28.648 1.00 50.34 266 GLU A CA 1
ATOM 2094 C C . GLU A 1 266 ? -13.416 -0.863 27.567 1.00 50.34 266 GLU A C 1
ATOM 2096 O O . GLU A 1 266 ? -14.419 -1.169 26.882 1.00 50.34 266 GLU A O 1
#

Mean predicted aligned error: 4.45 Å

Radius of gyration: 18.44 Å; Cα contacts (8 Å, |Δi|>4): 325; chains: 1; bounding box: 51×36×57 Å

Nearest PDB structures (foldseek):
  8d9o-assembly1_A  TM=1.648E-01  e=8.410E+00  synthetic construct

pLDDT: mean 91.72, std 5.9, range [50.34, 98.44]

Sequence (266 aa):
MRVDFLLPLTLFSIIAASLLVYRRVERKMRSILEDRKLKAHEAILM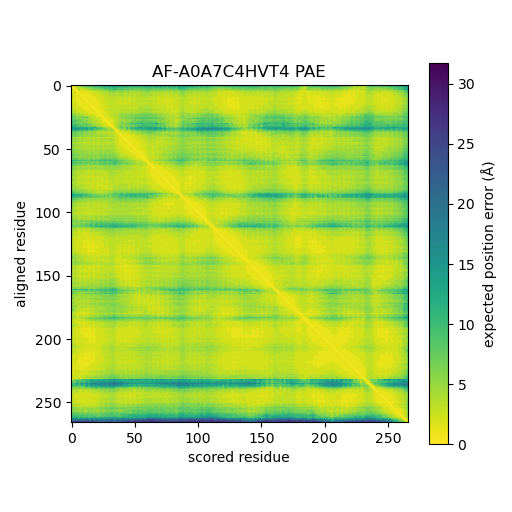VASIGVFVTLVALMPSHLIQTLFLFAYFYMLLIFSYIILGRWLLAVFPPIIFIAAYLSTIFLTPENSLAAFISMNLFAAFFAIMVIAYMNSLFSWRITLIFAAFLTAIDFIQVFWTGHMVEAAYKMEALRLPVTISSHLARLGLGDVFLSGLLSTQTAAKYGLKTGLITAAAISISLLIFEVLVLNSLIEYSVFPATIIVLLGWLLGVGPQVLKERISGE